Protein AF-A0A2N6TJ04-F1 (afdb_monomer_lite)

Structure (mmCIF, N/CA/C/O backbone):
data_AF-A0A2N6TJ04-F1
#
_entry.id   AF-A0A2N6TJ04-F1
#
loop_
_atom_site.group_PDB
_atom_site.id
_atom_site.type_symbol
_atom_site.label_atom_id
_atom_site.label_alt_id
_atom_site.label_comp_id
_atom_site.label_asym_id
_atom_site.label_entity_id
_atom_site.label_seq_id
_atom_site.pdbx_PDB_ins_code
_atom_site.Cartn_x
_atom_site.Cartn_y
_atom_site.Cartn_z
_atom_site.occupancy
_atom_site.B_iso_or_equiv
_atom_site.auth_seq_id
_atom_site.auth_comp_id
_atom_site.auth_asym_id
_atom_site.auth_atom_id
_atom_site.pdbx_PDB_model_num
ATOM 1 N N . MET A 1 1 ? 35.653 19.773 -53.762 1.00 48.31 1 MET A N 1
ATOM 2 C CA . MET A 1 1 ? 36.253 19.260 -52.503 1.00 48.31 1 MET A CA 1
ATOM 3 C C . MET A 1 1 ? 35.689 19.913 -51.232 1.00 48.31 1 MET A C 1
ATOM 5 O O . MET A 1 1 ? 35.435 19.196 -50.276 1.00 48.31 1 MET A O 1
ATOM 9 N N . LYS A 1 2 ? 35.413 21.231 -51.221 1.00 47.66 2 LYS A N 1
ATOM 10 C CA . LYS A 1 2 ? 34.891 21.965 -50.044 1.00 47.66 2 LYS A CA 1
ATOM 11 C C . LYS A 1 2 ? 33.510 21.508 -49.523 1.00 47.66 2 LYS A C 1
ATOM 13 O O . LYS A 1 2 ? 33.271 21.607 -48.327 1.00 47.66 2 LYS A O 1
ATOM 18 N N . SER A 1 3 ? 32.615 20.993 -50.374 1.00 57.72 3 SER A N 1
ATOM 19 C CA . SER A 1 3 ? 31.293 20.497 -49.941 1.00 57.72 3 SER A CA 1
ATOM 20 C C .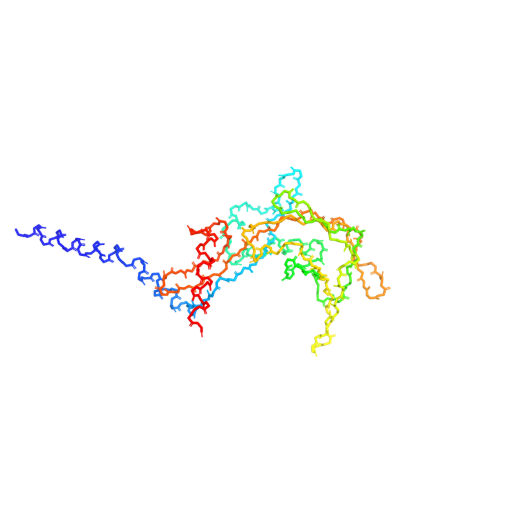 SER A 1 3 ? 31.370 19.142 -49.229 1.00 57.72 3 SER A C 1
ATOM 22 O O . SER A 1 3 ? 30.735 18.969 -48.197 1.00 57.72 3 SER A O 1
ATOM 24 N N . LYS A 1 4 ? 32.206 18.211 -49.711 1.00 56.97 4 LYS A N 1
ATOM 25 C CA . LYS A 1 4 ? 32.375 16.867 -49.122 1.00 56.97 4 LYS A CA 1
ATOM 26 C C . LYS A 1 4 ? 32.922 16.911 -47.686 1.00 56.97 4 LYS A C 1
ATOM 28 O O . LYS A 1 4 ? 32.473 16.139 -46.850 1.00 56.97 4 LYS A O 1
ATOM 33 N N . ILE A 1 5 ? 33.818 17.857 -47.383 1.00 67.44 5 ILE A N 1
ATOM 34 C CA . ILE A 1 5 ? 34.354 18.075 -46.025 1.00 67.44 5 ILE A CA 1
ATOM 35 C C . ILE A 1 5 ? 33.267 18.609 -45.077 1.00 67.44 5 ILE A C 1
ATOM 37 O O . ILE A 1 5 ? 33.174 18.151 -43.944 1.00 67.44 5 ILE A O 1
ATOM 41 N N . LYS A 1 6 ? 32.396 19.517 -45.543 1.00 55.56 6 LYS A N 1
ATOM 42 C CA . LYS A 1 6 ? 31.268 20.021 -44.738 1.00 55.56 6 LYS A CA 1
ATOM 43 C C . LYS A 1 6 ? 30.268 18.913 -44.392 1.00 55.56 6 LYS A C 1
ATOM 45 O O . LYS A 1 6 ? 29.839 18.838 -43.247 1.00 55.56 6 LYS A O 1
ATOM 50 N N . TYR A 1 7 ? 29.954 18.030 -45.343 1.00 63.75 7 TYR A N 1
ATOM 51 C CA . TYR A 1 7 ? 29.094 16.869 -45.087 1.00 63.75 7 TYR A CA 1
ATOM 52 C C . TYR A 1 7 ? 29.746 15.851 -44.148 1.00 63.75 7 TYR A C 1
ATOM 54 O O . TYR A 1 7 ? 29.060 15.317 -43.288 1.00 63.75 7 TYR A O 1
ATOM 62 N N . LEU A 1 8 ? 31.059 15.625 -44.250 1.00 69.88 8 LEU A N 1
ATOM 63 C CA . LEU A 1 8 ? 31.786 14.729 -43.347 1.00 69.88 8 LEU A CA 1
ATOM 64 C C . LEU A 1 8 ? 31.823 15.265 -41.907 1.00 69.88 8 LEU A C 1
ATOM 66 O O . LEU A 1 8 ? 31.611 14.506 -40.968 1.00 69.88 8 LEU A O 1
ATOM 70 N N . ILE A 1 9 ? 32.037 16.572 -41.733 1.00 71.44 9 ILE A N 1
ATOM 71 C CA . ILE A 1 9 ? 31.997 17.235 -40.421 1.00 71.44 9 ILE A CA 1
ATOM 72 C C . ILE A 1 9 ? 30.581 17.186 -39.842 1.00 71.44 9 ILE A C 1
ATOM 74 O O . ILE A 1 9 ? 30.411 16.835 -38.680 1.00 71.44 9 ILE A O 1
ATOM 78 N N . PHE A 1 10 ? 29.558 17.476 -40.650 1.00 66.19 10 PHE A N 1
ATOM 79 C CA . PHE A 1 10 ? 28.163 17.371 -40.221 1.00 66.19 10 PHE A CA 1
ATOM 80 C C . PHE A 1 10 ? 27.790 15.930 -39.849 1.00 66.19 10 PHE A C 1
ATOM 82 O O . PHE A 1 10 ? 27.142 15.709 -38.833 1.00 66.19 10 PHE A O 1
ATOM 89 N N . PHE A 1 11 ? 28.271 14.944 -40.610 1.00 71.31 11 PHE A N 1
ATOM 90 C CA . PHE A 1 11 ? 28.089 13.522 -40.328 1.00 71.31 11 PHE A CA 1
ATOM 91 C C . PHE A 1 11 ? 28.779 13.107 -39.017 1.00 71.31 11 PHE A C 1
ATOM 93 O O . PHE A 1 11 ? 28.141 12.498 -38.167 1.00 71.31 11 PHE A O 1
ATOM 100 N N . LEU A 1 12 ? 30.027 13.523 -38.778 1.00 68.25 12 LEU A N 1
ATOM 101 C CA . LEU A 1 12 ? 30.749 13.286 -37.517 1.00 68.25 12 LEU A CA 1
ATOM 102 C C . LEU A 1 12 ? 30.077 13.954 -36.310 1.00 68.25 12 LEU A C 1
ATOM 104 O O . LEU A 1 12 ? 29.925 13.317 -35.270 1.00 68.25 12 LEU A O 1
ATOM 108 N N . ILE A 1 13 ? 29.626 15.204 -36.451 1.00 67.44 13 ILE A N 1
ATOM 109 C CA . ILE A 1 13 ? 28.873 15.916 -35.409 1.00 67.44 13 ILE A CA 1
ATOM 110 C C . ILE A 1 13 ? 27.537 15.214 -35.157 1.00 67.44 13 ILE A C 1
ATOM 112 O O . ILE A 1 13 ? 27.166 15.018 -34.005 1.00 67.44 13 ILE A O 1
ATOM 116 N N . SER A 1 14 ? 26.843 14.764 -36.205 1.00 59.47 14 SER A N 1
ATOM 117 C CA . SER A 1 14 ? 25.599 14.007 -36.056 1.00 59.47 14 SER A CA 1
ATOM 118 C C . SER A 1 14 ? 25.829 12.658 -35.371 1.00 59.47 14 SER A C 1
ATOM 120 O O . SER A 1 14 ? 25.070 12.318 -34.477 1.00 59.47 14 SER A O 1
ATOM 122 N N . ILE A 1 15 ? 26.916 11.936 -35.668 1.00 62.47 15 ILE A N 1
ATOM 123 C CA . ILE A 1 15 ? 27.294 10.686 -34.983 1.00 62.47 15 ILE A CA 1
ATOM 124 C C . ILE A 1 15 ? 27.620 10.939 -33.509 1.00 62.47 15 ILE A C 1
ATOM 126 O O . ILE A 1 15 ? 27.205 10.159 -32.652 1.00 62.47 15 ILE A O 1
ATOM 130 N N . LEU A 1 16 ? 28.345 12.016 -33.197 1.00 57.59 16 LEU A N 1
ATOM 131 C CA . LEU A 1 16 ? 28.651 12.403 -31.819 1.00 57.59 16 LEU A CA 1
ATOM 132 C C . LEU A 1 16 ? 27.377 12.781 -31.058 1.00 57.59 16 LEU A C 1
ATOM 134 O O . LEU A 1 16 ? 27.172 12.294 -29.953 1.00 57.59 16 LEU A O 1
ATOM 138 N N . LEU A 1 17 ? 26.480 13.565 -31.660 1.00 56.59 17 LEU A N 1
ATOM 139 C CA . LEU A 1 17 ? 25.203 13.947 -31.055 1.00 56.59 17 LEU A CA 1
ATOM 140 C C . LEU A 1 17 ? 24.264 12.740 -30.883 1.00 56.59 17 LEU A C 1
ATOM 142 O O . LEU A 1 17 ? 23.677 12.584 -29.814 1.00 56.59 17 LEU A 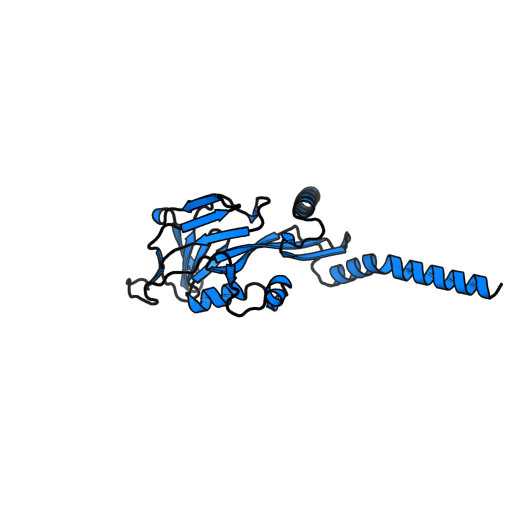O 1
ATOM 146 N N . LEU A 1 18 ? 24.189 11.842 -31.870 1.00 52.50 18 LEU A N 1
ATOM 147 C CA . LEU A 1 18 ? 23.350 10.637 -31.837 1.00 52.50 18 LEU A CA 1
ATOM 148 C C . LEU A 1 18 ? 23.850 9.592 -30.823 1.00 52.50 18 LEU A C 1
ATOM 150 O O . LEU A 1 18 ? 23.033 8.971 -30.149 1.00 52.50 18 LEU A O 1
ATOM 154 N N . ASN A 1 19 ? 25.168 9.434 -30.643 1.00 52.59 19 ASN A N 1
ATOM 155 C CA . ASN A 1 19 ? 25.742 8.513 -29.647 1.00 52.59 19 ASN A CA 1
ATOM 156 C C . ASN A 1 19 ? 25.908 9.135 -28.247 1.00 52.59 19 ASN A C 1
ATOM 158 O O . ASN A 1 19 ? 26.142 8.423 -27.268 1.00 52.59 19 ASN A O 1
ATOM 162 N N . SER A 1 20 ? 25.795 10.462 -28.124 1.00 53.41 20 SER A N 1
ATOM 163 C CA . SER A 1 20 ? 25.994 11.157 -26.848 1.00 53.41 20 SER A CA 1
ATOM 164 C C . SER A 1 20 ? 24.846 10.960 -25.868 1.00 53.41 20 SER A C 1
ATOM 166 O O . SER A 1 20 ? 25.084 10.998 -24.667 1.00 53.41 20 SER A O 1
ATOM 168 N N . CYS A 1 21 ? 23.616 10.717 -26.327 1.00 57.78 21 CYS A N 1
ATOM 169 C CA . CYS A 1 21 ? 22.459 10.757 -25.432 1.00 57.78 21 CYS A CA 1
ATOM 170 C C . CYS A 1 21 ? 22.517 9.650 -24.362 1.00 57.78 21 CYS A C 1
ATOM 172 O O . CYS A 1 21 ? 22.287 9.909 -23.180 1.00 57.78 21 CYS A O 1
ATOM 174 N N . SER A 1 22 ? 22.932 8.432 -24.739 1.00 62.94 22 SER A N 1
ATOM 175 C CA . SER A 1 22 ? 23.132 7.337 -23.784 1.00 62.94 22 SER A CA 1
ATOM 176 C C . SER A 1 22 ? 24.332 7.577 -22.872 1.00 62.94 22 SER A C 1
ATOM 178 O O . SER A 1 22 ? 24.231 7.360 -21.671 1.00 62.94 22 SER A O 1
ATOM 180 N N . THR A 1 23 ? 25.460 8.049 -23.403 1.00 69.44 23 THR A N 1
ATOM 181 C CA . THR A 1 23 ? 26.691 8.263 -22.621 1.00 69.44 23 THR A CA 1
ATOM 182 C C . THR A 1 23 ? 26.548 9.430 -21.643 1.00 69.44 23 THR A C 1
ATOM 184 O O . THR A 1 23 ? 26.906 9.300 -20.475 1.00 69.44 23 THR A O 1
ATOM 187 N N . LEU A 1 24 ? 25.938 10.535 -22.075 1.00 70.25 24 LEU A N 1
ATOM 188 C CA . LEU A 1 24 ? 25.609 11.683 -21.231 1.00 70.25 24 LEU A CA 1
ATOM 189 C C . LEU A 1 24 ? 24.610 11.301 -20.140 1.00 70.25 24 LEU A C 1
ATOM 191 O O . LEU A 1 24 ? 24.793 11.705 -18.998 1.00 70.25 24 LEU A O 1
ATOM 195 N N . ARG A 1 25 ? 23.603 10.471 -20.448 1.00 68.44 25 ARG A N 1
ATOM 196 C CA . ARG A 1 25 ? 22.662 9.962 -19.438 1.00 68.44 25 ARG A CA 1
ATOM 197 C C . ARG A 1 25 ? 23.367 9.116 -18.375 1.00 68.44 25 ARG A C 1
ATOM 199 O O . ARG A 1 25 ? 23.090 9.298 -17.193 1.00 68.44 25 ARG A O 1
ATOM 206 N N . LYS A 1 26 ? 24.290 8.231 -18.770 1.00 78.12 26 LYS A N 1
ATOM 207 C CA . LYS A 1 26 ? 25.104 7.433 -17.832 1.00 78.12 26 LYS A CA 1
ATOM 208 C C . LYS A 1 26 ? 25.939 8.328 -16.915 1.00 78.12 26 LYS A C 1
ATOM 210 O O . LYS A 1 26 ? 25.893 8.160 -15.701 1.00 78.12 26 LYS A O 1
ATOM 215 N N . ILE A 1 27 ? 26.649 9.304 -17.489 1.00 70.62 27 ILE A N 1
ATOM 216 C CA . ILE A 1 27 ? 27.472 10.269 -16.741 1.00 70.62 27 ILE A CA 1
ATOM 217 C C . ILE A 1 27 ? 26.602 11.099 -15.793 1.00 70.62 27 ILE A C 1
ATOM 219 O O . ILE A 1 27 ? 26.933 11.223 -14.621 1.00 70.62 27 ILE A O 1
ATOM 223 N N . TYR A 1 28 ? 25.467 11.615 -16.267 1.00 75.44 28 TYR A N 1
ATOM 224 C CA . TYR A 1 28 ? 24.541 12.414 -15.465 1.00 75.44 28 TYR A CA 1
ATOM 225 C C . TYR A 1 28 ? 24.002 11.642 -14.252 1.00 75.44 28 TYR A C 1
ATOM 227 O O . TYR A 1 28 ? 24.022 12.160 -13.139 1.00 75.44 28 TYR A O 1
ATOM 235 N N . ILE A 1 29 ? 23.573 10.388 -14.442 1.00 76.94 29 ILE A N 1
ATOM 236 C CA . ILE A 1 29 ? 23.145 9.524 -13.329 1.00 76.94 29 ILE A CA 1
ATOM 237 C C . ILE A 1 29 ? 24.329 9.250 -12.389 1.00 76.94 29 ILE A C 1
ATOM 239 O O . ILE A 1 29 ? 24.172 9.352 -11.176 1.00 76.94 29 ILE A O 1
ATOM 243 N N . GLY A 1 30 ? 25.509 8.956 -12.946 1.00 70.12 30 GLY A N 1
ATOM 244 C CA . GLY A 1 30 ? 26.752 8.724 -12.207 1.00 70.12 30 GLY A CA 1
ATOM 245 C C . GLY A 1 30 ? 27.143 9.875 -11.277 1.00 70.12 30 GLY A C 1
ATOM 246 O O . GLY A 1 30 ? 27.472 9.650 -10.115 1.00 70.12 30 GLY A O 1
ATOM 247 N N . LEU A 1 31 ? 27.046 11.111 -11.770 1.00 74.69 31 LEU A N 1
ATOM 248 C CA . LEU A 1 31 ? 27.308 12.332 -11.001 1.00 74.69 31 LEU A CA 1
ATOM 249 C C . LEU A 1 31 ? 26.239 12.605 -9.928 1.00 74.69 31 LEU A C 1
ATOM 251 O O . LEU A 1 31 ? 26.511 13.318 -8.969 1.00 74.69 31 LEU A O 1
ATOM 255 N N . GLY A 1 32 ? 25.045 12.015 -10.054 1.00 70.69 32 GLY A N 1
ATOM 256 C CA . GLY A 1 32 ? 23.950 12.101 -9.081 1.00 70.69 32 GLY A CA 1
ATOM 257 C C . GLY A 1 32 ? 24.115 11.219 -7.833 1.00 70.69 32 GLY A C 1
ATOM 258 O O . GLY A 1 32 ? 23.171 11.088 -7.056 1.00 70.69 32 GLY A O 1
ATOM 259 N N . GLY A 1 33 ? 25.274 10.580 -7.643 1.00 72.81 33 GLY A N 1
ATOM 260 C CA . GLY A 1 33 ? 25.682 9.898 -6.406 1.00 72.81 33 GLY A CA 1
ATOM 261 C C . GLY A 1 33 ? 25.131 8.482 -6.209 1.00 72.81 33 GLY A C 1
ATOM 262 O O . GLY A 1 33 ? 25.836 7.620 -5.691 1.00 72.81 33 GLY A O 1
ATOM 263 N N . THR A 1 34 ? 23.910 8.195 -6.666 1.00 76.44 34 THR A N 1
ATOM 264 C CA . THR A 1 34 ? 23.346 6.835 -6.634 1.00 76.44 34 THR A CA 1
ATOM 265 C C . THR A 1 34 ? 23.509 6.176 -7.996 1.00 76.44 34 THR A C 1
ATOM 267 O O . THR A 1 34 ? 22.884 6.601 -8.963 1.00 76.44 34 THR A O 1
ATOM 270 N N . THR A 1 35 ? 24.337 5.135 -8.085 1.00 83.75 35 THR A N 1
ATOM 271 C CA . THR A 1 35 ? 24.694 4.516 -9.377 1.00 83.75 35 THR A CA 1
ATOM 272 C C . THR A 1 35 ? 24.228 3.073 -9.528 1.00 83.75 35 THR A C 1
ATOM 274 O O . THR A 1 35 ? 24.120 2.579 -10.652 1.00 83.75 35 THR A O 1
ATOM 277 N N . PHE A 1 36 ? 23.925 2.410 -8.411 1.00 89.44 36 PHE A N 1
ATOM 278 C CA . PHE A 1 36 ? 23.657 0.980 -8.366 1.00 89.44 36 PHE A CA 1
ATOM 279 C C . PHE A 1 36 ? 22.632 0.651 -7.275 1.00 89.44 36 PHE A C 1
ATOM 281 O O . PHE A 1 36 ? 22.961 0.516 -6.097 1.00 89.44 36 PHE A O 1
ATOM 288 N N . VAL A 1 37 ? 21.365 0.545 -7.669 1.00 92.12 37 VAL A N 1
ATOM 289 C CA . VAL A 1 37 ? 20.243 0.203 -6.795 1.00 92.12 37 VAL A CA 1
ATOM 290 C C . VAL A 1 37 ? 19.378 -0.857 -7.474 1.00 92.12 37 VAL A C 1
ATOM 292 O O . VAL A 1 37 ? 18.801 -0.562 -8.526 1.00 92.12 37 VAL A O 1
ATOM 295 N N . PRO A 1 38 ? 19.256 -2.066 -6.885 1.00 93.31 38 PRO A N 1
ATOM 296 C CA . PRO A 1 38 ? 18.349 -3.082 -7.405 1.00 93.31 38 PRO A CA 1
ATOM 297 C C . PRO A 1 38 ? 16.902 -2.583 -7.364 1.00 93.31 38 PRO A C 1
ATOM 299 O O . PRO A 1 38 ? 16.599 -1.749 -6.508 1.00 93.31 38 PRO A O 1
ATOM 302 N N . PRO A 1 39 ? 16.005 -3.111 -8.220 1.00 94.88 39 PRO A N 1
ATOM 303 C CA . PRO A 1 39 ? 14.581 -2.803 -8.150 1.00 94.88 39 PRO A CA 1
ATOM 304 C C . PRO A 1 39 ? 14.042 -2.927 -6.720 1.00 94.88 39 PRO A C 1
ATOM 306 O O . PRO A 1 39 ? 14.116 -3.997 -6.110 1.00 94.88 39 PRO A O 1
ATOM 309 N N . ARG A 1 40 ? 13.527 -1.820 -6.182 1.00 93.81 40 ARG A N 1
ATOM 310 C CA . ARG A 1 40 ? 12.803 -1.769 -4.907 1.00 93.81 40 ARG A CA 1
ATOM 311 C C . ARG A 1 40 ? 11.355 -1.454 -5.207 1.00 93.81 40 ARG A C 1
ATOM 313 O O . ARG A 1 40 ? 11.092 -0.453 -5.865 1.00 93.81 40 ARG A O 1
ATOM 320 N N . TYR A 1 41 ? 10.453 -2.308 -4.743 1.00 94.31 41 TYR A N 1
ATOM 321 C CA . TYR A 1 41 ? 9.025 -2.137 -4.972 1.00 94.31 41 TYR A CA 1
ATOM 322 C C . TYR A 1 41 ? 8.332 -1.630 -3.727 1.00 94.31 41 TYR A C 1
ATOM 324 O O . TYR A 1 41 ? 8.599 -2.118 -2.627 1.00 94.31 41 TYR A O 1
ATOM 332 N N . GLU A 1 42 ? 7.374 -0.743 -3.942 1.00 93.25 42 GLU A N 1
ATOM 333 C CA . GLU A 1 42 ? 6.436 -0.284 -2.927 1.00 93.25 42 GLU A CA 1
ATOM 334 C C . GLU A 1 42 ? 5.011 -0.388 -3.478 1.00 93.25 42 GLU A C 1
ATOM 336 O O . GLU A 1 42 ? 4.801 -0.604 -4.675 1.00 93.25 42 GLU A O 1
ATOM 341 N N . ALA A 1 43 ? 4.020 -0.309 -2.593 1.00 93.06 43 ALA A N 1
ATOM 342 C CA . ALA A 1 43 ? 2.626 -0.185 -2.990 1.00 93.06 43 ALA A CA 1
ATOM 343 C C . ALA A 1 43 ? 2.101 1.111 -2.399 1.00 93.06 43 ALA A C 1
ATOM 345 O O . ALA A 1 43 ? 2.087 1.252 -1.178 1.00 93.06 43 ALA A O 1
ATOM 346 N N . LEU A 1 44 ? 1.675 2.021 -3.266 1.00 92.81 44 LEU A N 1
ATOM 347 C CA . LEU A 1 44 ? 1.193 3.335 -2.868 1.00 92.81 44 LEU A CA 1
ATOM 348 C C . LEU A 1 44 ? -0.299 3.453 -3.132 1.00 92.81 44 LEU A C 1
ATOM 350 O O . LEU A 1 44 ? -0.811 2.892 -4.107 1.00 92.81 44 LEU A O 1
ATOM 354 N N . ILE A 1 45 ? -0.990 4.228 -2.299 1.00 93.69 45 ILE A N 1
ATOM 355 C CA . ILE A 1 45 ? -2.396 4.563 -2.548 1.00 93.69 45 ILE A CA 1
ATOM 356 C C . ILE A 1 45 ? -2.481 5.409 -3.819 1.00 93.69 45 ILE A C 1
ATOM 358 O O . ILE A 1 45 ? -1.941 6.512 -3.895 1.00 93.69 45 ILE A O 1
ATOM 362 N N . TYR A 1 46 ? -3.207 4.906 -4.811 1.00 93.81 46 TYR A N 1
ATOM 363 C CA . TYR A 1 46 ? -3.474 5.611 -6.060 1.00 93.81 46 TYR A CA 1
ATOM 364 C C . TYR A 1 46 ? -4.777 6.416 -6.001 1.00 93.81 46 TYR A C 1
ATOM 366 O O . TYR A 1 46 ? -4.894 7.465 -6.634 1.00 93.81 46 TYR A O 1
ATOM 374 N N . GLY A 1 47 ? -5.764 5.943 -5.239 1.00 94.62 47 GLY A N 1
ATOM 375 C CA . GLY A 1 47 ? -7.087 6.552 -5.153 1.00 94.62 47 GLY A CA 1
ATOM 376 C C . GLY A 1 47 ? -8.031 5.768 -4.251 1.00 94.62 47 GLY A C 1
ATOM 377 O O . GLY A 1 47 ? -7.687 4.694 -3.762 1.00 94.62 47 GLY A O 1
ATOM 378 N N . ILE A 1 48 ? -9.236 6.301 -4.075 1.00 96.56 48 ILE A N 1
ATOM 379 C CA . ILE A 1 48 ? -10.371 5.567 -3.517 1.00 96.56 48 ILE A CA 1
ATOM 380 C C . ILE A 1 48 ? -11.224 5.007 -4.658 1.00 96.56 48 ILE A C 1
ATOM 382 O O . ILE A 1 48 ? -11.307 5.612 -5.731 1.00 96.56 48 ILE A O 1
ATOM 386 N N . VAL A 1 49 ? -11.843 3.855 -4.437 1.00 96.12 49 VAL A N 1
ATOM 387 C CA . VAL A 1 49 ? -12.742 3.204 -5.392 1.00 96.12 49 VAL A CA 1
ATOM 388 C C . VAL A 1 49 ? -14.182 3.475 -4.971 1.00 96.12 49 VAL A C 1
ATOM 390 O O . VAL A 1 49 ? -14.607 3.073 -3.892 1.00 96.12 49 VAL A O 1
ATOM 393 N N . GLU A 1 50 ? -14.934 4.156 -5.831 1.00 90.81 50 GLU A N 1
ATOM 394 C CA . GLU A 1 50 ? -16.342 4.504 -5.623 1.00 90.81 50 GLU A CA 1
ATOM 395 C C . GLU A 1 50 ? -17.116 4.209 -6.912 1.00 90.81 50 GLU A C 1
ATOM 397 O O . GLU A 1 50 ? -16.795 4.763 -7.965 1.00 90.81 50 GLU A O 1
ATOM 402 N N . ASN A 1 51 ? -18.141 3.351 -6.848 1.00 89.75 51 ASN A N 1
ATOM 403 C CA . ASN A 1 51 ? -18.956 2.957 -8.011 1.00 89.75 51 ASN A CA 1
ATOM 404 C C . ASN A 1 51 ? -18.101 2.497 -9.211 1.00 89.75 51 ASN A C 1
ATOM 406 O O . ASN A 1 51 ? -18.246 3.020 -10.319 1.00 89.75 51 ASN A O 1
ATOM 410 N N . ASP A 1 52 ? -17.148 1.595 -8.956 1.00 86.56 52 ASP A N 1
ATOM 411 C CA . ASP A 1 52 ? -16.185 1.060 -9.935 1.00 86.56 52 ASP A CA 1
ATOM 412 C C . ASP A 1 52 ? -15.292 2.113 -10.617 1.00 86.56 52 ASP A C 1
ATOM 414 O O . ASP A 1 52 ? -14.637 1.848 -11.627 1.00 86.56 52 ASP A O 1
ATOM 418 N N . LYS A 1 53 ? -15.232 3.330 -10.065 1.00 93.88 53 LYS A N 1
ATOM 419 C CA . LYS A 1 53 ? -14.386 4.420 -10.555 1.00 93.88 53 LYS A CA 1
ATOM 420 C C . LYS A 1 53 ? -13.352 4.809 -9.514 1.00 93.88 53 LYS A C 1
ATOM 422 O O . LYS A 1 53 ? -13.604 4.804 -8.315 1.00 93.88 53 LYS A O 1
ATOM 427 N N . VAL A 1 54 ? -12.183 5.215 -10.002 1.00 94.88 54 VAL A N 1
ATOM 428 C CA . VAL A 1 54 ? -11.098 5.715 -9.155 1.00 94.88 54 VAL A CA 1
ATOM 429 C 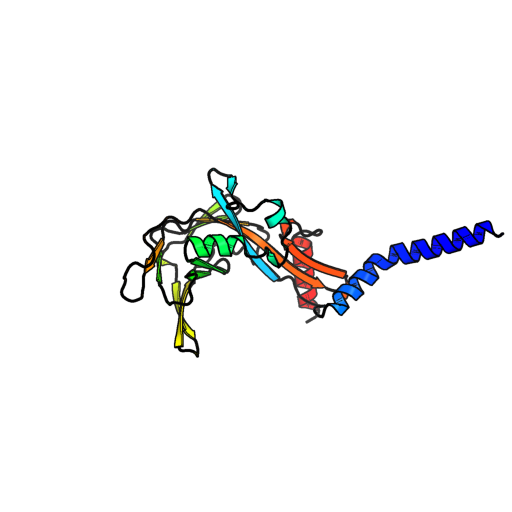C . VAL A 1 54 ? -11.239 7.220 -8.959 1.00 94.88 54 VAL A C 1
ATOM 431 O O . VAL A 1 54 ? -11.029 8.002 -9.895 1.00 94.88 54 VAL A O 1
ATOM 434 N N . ASN A 1 55 ? -11.519 7.623 -7.725 1.00 94.69 55 ASN A N 1
ATOM 435 C CA . ASN A 1 55 ? -11.517 9.005 -7.271 1.00 94.69 55 ASN A CA 1
ATOM 436 C C . ASN A 1 55 ? -10.180 9.310 -6.567 1.00 94.69 55 ASN A C 1
ATOM 438 O O . ASN A 1 55 ? -9.744 8.597 -5.669 1.00 94.69 55 ASN A O 1
ATOM 442 N N . ARG A 1 56 ? -9.494 10.376 -6.988 1.00 92.81 56 ARG A N 1
ATOM 443 C CA . ARG A 1 56 ? -8.180 10.788 -6.448 1.00 92.81 56 ARG A CA 1
ATOM 444 C C . ARG A 1 56 ? -8.301 11.960 -5.472 1.00 92.81 56 ARG A C 1
ATOM 446 O O . ARG A 1 56 ? -7.372 12.744 -5.319 1.00 92.81 56 ARG A O 1
ATOM 453 N N . MET A 1 57 ? -9.481 12.122 -4.871 1.00 90.50 57 MET A N 1
ATOM 454 C CA . MET A 1 57 ? -9.778 13.130 -3.851 1.00 90.50 57 MET A CA 1
ATOM 455 C C . MET A 1 57 ? -9.355 14.556 -4.244 1.00 90.50 57 MET A C 1
ATOM 457 O O . MET A 1 57 ? -8.778 15.296 -3.453 1.00 90.50 57 MET A O 1
ATOM 461 N N . GLY A 1 58 ? -9.629 14.936 -5.495 1.00 88.25 58 GLY A N 1
ATOM 462 C CA . GLY A 1 58 ? -9.292 16.255 -6.038 1.00 88.25 58 GLY A CA 1
ATOM 463 C C . GLY A 1 58 ? -7.914 16.358 -6.701 1.00 88.25 58 GLY A C 1
ATOM 464 O O . GLY A 1 58 ? -7.643 17.364 -7.355 1.00 88.25 58 GLY A O 1
ATOM 465 N N . LEU A 1 59 ? -7.058 15.332 -6.619 1.00 89.19 59 LEU A N 1
ATOM 466 C CA . LEU A 1 59 ? -5.830 15.280 -7.415 1.00 89.19 59 LEU A CA 1
ATOM 467 C C . LEU A 1 59 ? -6.142 14.914 -8.871 1.00 89.19 59 LEU A C 1
ATOM 469 O O . LEU A 1 59 ? -6.950 14.028 -9.161 1.00 89.19 59 LEU A O 1
ATOM 473 N N . SER A 1 60 ? -5.465 15.570 -9.814 1.00 89.19 60 SER A N 1
ATOM 474 C CA . SER A 1 60 ? -5.596 15.210 -11.226 1.00 89.19 60 SER A CA 1
ATOM 475 C C . SER A 1 60 ? -4.895 13.879 -11.513 1.00 89.19 60 SER A C 1
ATOM 477 O O . SER A 1 60 ? -3.871 13.552 -10.914 1.00 89.19 60 SER A O 1
ATOM 479 N N . LYS A 1 61 ? -5.412 13.113 -12.481 1.00 88.50 61 LYS A N 1
ATOM 480 C CA . LYS A 1 61 ? -4.774 11.861 -12.920 1.00 88.50 61 LYS A CA 1
ATOM 481 C C . LY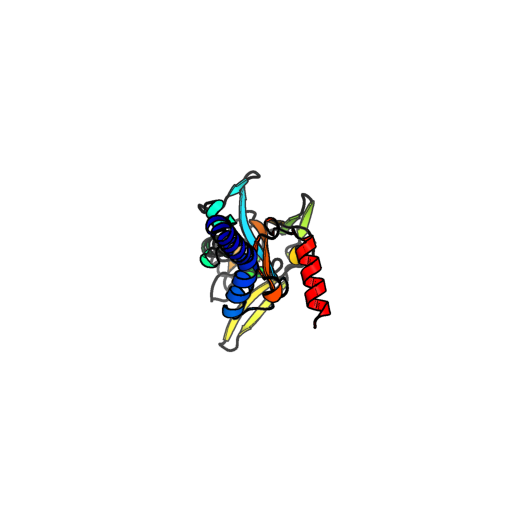S A 1 61 ? -3.324 12.093 -13.356 1.00 88.50 61 LYS A C 1
ATOM 483 O O . LYS A 1 61 ? -2.443 11.383 -12.906 1.00 88.50 61 LYS A O 1
ATOM 488 N N . ILE A 1 62 ? -3.070 13.140 -14.145 1.00 87.25 62 ILE A N 1
ATOM 489 C CA . ILE A 1 62 ? -1.719 13.492 -14.614 1.00 87.25 62 ILE A CA 1
ATOM 490 C C . ILE A 1 62 ? -0.772 13.767 -13.439 1.00 87.25 62 ILE A C 1
ATOM 492 O O . ILE A 1 62 ? 0.397 13.395 -13.501 1.00 87.25 62 ILE A O 1
ATOM 496 N N . TYR A 1 63 ? -1.259 14.414 -12.378 1.00 85.56 63 TYR A N 1
ATOM 497 C CA . TYR A 1 63 ? -0.454 14.701 -11.192 1.00 85.56 63 TYR A CA 1
ATOM 498 C C . TYR A 1 63 ? -0.007 13.422 -10.474 1.00 85.56 63 TYR A C 1
ATOM 500 O O . TYR A 1 63 ? 1.148 13.335 -10.057 1.00 85.56 63 TYR A O 1
ATOM 508 N N . VAL A 1 64 ? -0.907 12.441 -10.359 1.00 84.06 64 VAL A N 1
ATOM 509 C CA . VAL A 1 64 ? -0.628 11.147 -9.717 1.00 84.06 64 VAL A CA 1
ATOM 510 C C . VAL A 1 64 ? 0.211 10.242 -10.628 1.00 84.06 64 VAL A C 1
ATOM 512 O O . VAL A 1 64 ? 1.171 9.633 -10.170 1.00 84.06 64 VAL A O 1
ATOM 515 N N . ASP A 1 65 ? -0.085 10.208 -11.927 1.00 84.50 65 ASP A N 1
ATOM 516 C CA . ASP A 1 65 ? 0.614 9.365 -12.905 1.00 84.50 65 ASP A CA 1
ATOM 517 C C . ASP A 1 65 ? 2.077 9.786 -13.089 1.00 84.50 65 ASP A C 1
ATOM 519 O O . ASP A 1 65 ? 2.955 8.939 -13.201 1.00 84.50 65 ASP A O 1
ATOM 523 N N . LYS A 1 66 ? 2.372 11.094 -13.080 1.00 80.44 66 LYS A N 1
ATOM 524 C CA . LYS A 1 66 ? 3.740 11.584 -13.310 1.00 80.44 66 LYS A CA 1
ATOM 525 C C . LYS A 1 66 ? 4.722 11.305 -12.168 1.00 80.44 66 LYS A C 1
ATOM 527 O O . LYS A 1 66 ? 5.899 11.575 -12.377 1.00 80.44 66 LYS A O 1
ATOM 532 N N . MET A 1 67 ? 4.257 10.813 -11.009 1.00 68.69 67 MET A N 1
ATOM 533 C CA . MET A 1 67 ? 5.078 10.399 -9.855 1.00 68.69 67 MET A CA 1
ATOM 534 C C . MET A 1 67 ? 6.354 11.233 -9.663 1.00 68.69 67 MET A C 1
ATOM 536 O O . MET A 1 67 ? 7.465 10.719 -9.591 1.00 68.69 67 MET A O 1
ATOM 540 N N . TYR A 1 68 ? 6.211 12.558 -9.583 1.00 64.31 68 TYR A N 1
ATOM 541 C CA . TYR A 1 68 ? 7.320 13.359 -9.079 1.00 64.31 68 TYR A CA 1
ATOM 542 C C . TYR A 1 68 ? 7.546 12.984 -7.613 1.00 64.31 68 TYR A C 1
ATOM 544 O O . TYR A 1 68 ? 6.576 12.749 -6.898 1.00 64.31 68 TYR A O 1
ATOM 552 N N . GLU A 1 69 ? 8.796 12.972 -7.154 1.00 62.62 69 GLU A N 1
ATOM 553 C CA . GLU A 1 69 ? 9.159 12.680 -5.755 1.00 62.62 69 GLU A CA 1
ATOM 554 C C . GLU A 1 69 ? 8.300 13.488 -4.757 1.00 62.62 69 GLU A C 1
ATOM 556 O O . GLU A 1 69 ? 7.804 12.954 -3.773 1.00 62.62 69 GLU A O 1
ATOM 561 N N . ILE A 1 70 ? 7.987 14.747 -5.094 1.00 64.94 70 ILE A N 1
ATOM 562 C CA . ILE A 1 70 ? 7.094 15.642 -4.329 1.00 64.94 70 ILE A CA 1
ATOM 563 C C . ILE A 1 70 ? 5.614 15.204 -4.267 1.00 64.94 70 ILE A C 1
ATOM 565 O O . ILE A 1 70 ? 4.860 15.665 -3.410 1.00 64.94 70 ILE A O 1
ATOM 569 N N . ASN A 1 71 ? 5.175 14.354 -5.191 1.00 70.19 71 ASN A N 1
ATOM 570 C CA . ASN A 1 71 ? 3.804 13.853 -5.310 1.00 70.19 71 ASN A CA 1
ATOM 571 C C . ASN A 1 71 ? 3.664 12.441 -4.741 1.00 70.19 71 ASN A C 1
ATOM 573 O O . ASN A 1 71 ? 2.540 12.004 -4.470 1.00 70.19 71 ASN A O 1
ATOM 577 N N . MET A 1 72 ? 4.787 11.736 -4.582 1.00 71.31 72 MET A N 1
ATOM 578 C CA . MET A 1 72 ? 4.842 10.416 -3.975 1.00 71.31 72 MET A CA 1
ATOM 579 C C . MET A 1 72 ? 4.219 10.511 -2.577 1.00 71.31 72 MET A C 1
ATOM 581 O O . MET A 1 72 ? 4.456 11.468 -1.845 1.00 71.31 72 MET A O 1
ATOM 585 N N . HIS A 1 73 ? 3.328 9.583 -2.238 1.00 84.56 73 HIS A N 1
ATOM 586 C CA . HIS A 1 73 ? 2.580 9.577 -0.971 1.00 84.56 73 HIS A CA 1
ATOM 587 C C . HIS A 1 73 ? 1.552 10.707 -0.767 1.00 84.56 73 HIS A C 1
ATOM 589 O O . HIS A 1 73 ? 0.934 10.770 0.295 1.00 84.56 73 HIS A O 1
ATOM 595 N N . LYS A 1 74 ? 1.268 11.585 -1.746 1.00 89.00 74 LYS A N 1
ATOM 596 C CA . LYS A 1 74 ? 0.277 12.664 -1.532 1.00 89.00 74 LYS A CA 1
ATOM 597 C C . LYS A 1 74 ? -1.120 12.122 -1.215 1.00 89.00 74 LYS A C 1
ATOM 599 O O . LYS A 1 74 ? -1.799 12.658 -0.343 1.00 89.00 74 LYS A O 1
ATOM 604 N N . MET A 1 75 ? -1.528 11.049 -1.892 1.00 90.19 75 MET A N 1
ATOM 605 C CA . MET A 1 75 ? -2.775 10.339 -1.593 1.00 90.19 75 MET A CA 1
ATOM 606 C C . MET A 1 75 ? -2.762 9.727 -0.190 1.00 90.19 75 MET A C 1
ATOM 608 O O . MET A 1 75 ? -3.742 9.863 0.537 1.00 90.19 75 MET A O 1
ATOM 612 N N . GLU A 1 76 ? -1.652 9.108 0.215 1.00 90.12 76 GLU A N 1
ATOM 613 C CA . GLU A 1 76 ? -1.492 8.549 1.563 1.00 90.12 76 GLU A CA 1
ATOM 614 C C . GLU A 1 76 ? -1.588 9.622 2.636 1.00 90.12 76 GLU A C 1
ATOM 616 O O . GLU A 1 76 ? -2.257 9.415 3.640 1.00 90.12 76 GLU A O 1
ATOM 621 N N . HIS A 1 77 ? -1.001 10.793 2.397 1.00 91.06 77 HIS A N 1
ATOM 622 C CA . HIS A 1 77 ? -1.125 11.935 3.290 1.00 91.06 77 HIS A CA 1
ATOM 623 C C . HIS A 1 77 ? -2.575 12.432 3.389 1.00 91.06 77 HIS A C 1
ATOM 625 O O . HIS A 1 77 ? -3.057 12.684 4.486 1.00 91.06 77 HIS A O 1
ATOM 631 N N . ILE A 1 78 ? -3.301 12.533 2.269 1.00 92.81 78 ILE A N 1
ATOM 632 C CA . ILE A 1 78 ? -4.715 12.948 2.271 1.00 92.81 78 ILE A CA 1
ATOM 633 C C . ILE A 1 78 ? -5.581 11.954 3.064 1.00 92.81 78 ILE A C 1
ATOM 635 O O . ILE A 1 78 ? -6.390 12.362 3.901 1.00 92.81 78 ILE A O 1
ATOM 639 N N . ILE A 1 79 ? -5.406 10.654 2.814 1.00 93.06 79 ILE A N 1
ATOM 640 C CA . ILE A 1 79 ? -6.108 9.588 3.540 1.00 93.06 79 ILE A CA 1
ATOM 641 C C . ILE A 1 79 ? -5.718 9.612 5.018 1.00 93.06 79 ILE A C 1
ATOM 643 O O . ILE A 1 79 ? -6.593 9.574 5.882 1.00 93.06 79 ILE A O 1
ATOM 647 N N . GLY A 1 80 ? -4.428 9.739 5.318 1.00 93.38 80 GLY A N 1
ATOM 648 C CA . GLY A 1 80 ? -3.932 9.729 6.684 1.00 93.38 80 GLY A CA 1
ATOM 649 C C . GLY A 1 80 ? -4.347 10.940 7.493 1.00 93.38 80 GLY A C 1
ATOM 650 O O . GLY A 1 80 ? -4.736 10.786 8.644 1.00 93.38 80 GLY A O 1
ATOM 651 N N . GLU A 1 81 ? -4.415 12.125 6.899 1.00 93.38 81 GLU A N 1
ATOM 652 C CA . GLU A 1 81 ? -4.949 13.298 7.587 1.00 93.38 81 GLU A CA 1
ATOM 653 C C . GLU A 1 81 ? -6.444 13.173 7.877 1.00 93.38 81 GLU A C 1
ATOM 655 O O . GLU A 1 81 ? -6.887 13.487 8.987 1.00 93.38 81 GLU A O 1
ATOM 660 N N . LYS A 1 82 ? -7.225 12.684 6.906 1.00 93.69 82 LYS A N 1
ATOM 661 C CA . LYS A 1 82 ? -8.681 12.558 7.041 1.00 93.69 82 LYS A CA 1
ATOM 662 C C . LYS A 1 82 ? -9.072 11.469 8.038 1.00 93.69 82 LYS A C 1
ATOM 664 O O . LYS A 1 82 ? -9.917 11.689 8.910 1.00 93.69 82 LYS A O 1
ATOM 669 N N . TYR A 1 83 ? -8.458 10.298 7.915 1.00 93.94 83 TYR A N 1
ATOM 670 C CA . TYR A 1 83 ? -8.844 9.100 8.657 1.00 93.94 83 TYR A CA 1
ATOM 671 C C . TYR A 1 83 ? -7.935 8.791 9.846 1.00 93.94 83 TYR A C 1
ATOM 673 O O . TYR A 1 83 ? -8.274 7.930 10.649 1.00 93.94 83 TYR A O 1
ATOM 681 N N . LYS A 1 84 ? -6.829 9.531 10.000 1.00 93.81 84 LYS A N 1
ATOM 682 C CA . LYS A 1 84 ? -5.828 9.366 11.064 1.00 93.81 84 LYS A CA 1
ATOM 683 C C . LYS A 1 84 ? -5.178 7.979 11.068 1.00 93.81 84 LYS A C 1
ATOM 685 O O . LYS A 1 84 ? -4.836 7.454 12.124 1.00 93.81 84 LYS A O 1
ATOM 690 N N . ILE A 1 85 ? -4.939 7.430 9.874 1.00 93.88 85 ILE A N 1
ATOM 691 C CA . ILE A 1 85 ? -4.280 6.134 9.632 1.00 93.88 85 ILE A CA 1
ATOM 692 C C . ILE A 1 85 ? -3.135 6.251 8.623 1.00 93.88 85 ILE A C 1
ATOM 694 O O . ILE A 1 85 ? -3.184 7.065 7.708 1.00 93.88 85 ILE A O 1
ATOM 698 N N . ARG A 1 86 ? -2.113 5.414 8.745 1.00 92.25 86 ARG A N 1
ATOM 699 C CA . ARG A 1 86 ? -0.985 5.348 7.816 1.00 92.25 86 ARG A CA 1
ATOM 700 C C . ARG A 1 86 ? -0.719 3.909 7.421 1.00 92.25 86 ARG A C 1
ATOM 702 O O . ARG A 1 86 ? -0.692 3.042 8.286 1.00 92.25 86 ARG A O 1
ATOM 709 N N . PHE A 1 87 ? -0.440 3.678 6.144 1.00 90.88 87 PHE A N 1
ATOM 710 C CA . PHE A 1 87 ? 0.120 2.415 5.675 1.00 90.88 87 PHE A CA 1
ATOM 711 C C . PHE A 1 87 ? 1.639 2.535 5.621 1.00 90.88 87 PHE A C 1
ATOM 713 O O . PHE A 1 87 ? 2.170 3.408 4.940 1.00 90.88 87 PHE A O 1
ATOM 720 N N . ASN A 1 88 ? 2.338 1.661 6.340 1.00 84.31 88 ASN A N 1
ATOM 721 C CA . ASN A 1 88 ? 3.802 1.567 6.269 1.00 84.31 88 ASN A CA 1
ATOM 722 C C . ASN A 1 88 ? 4.258 0.506 5.264 1.00 84.31 88 ASN A C 1
ATOM 724 O O . ASN A 1 88 ? 5.409 0.484 4.835 1.00 84.31 88 ASN A O 1
ATOM 728 N N . SER A 1 89 ? 3.364 -0.423 4.934 1.00 85.88 89 SER A N 1
ATOM 729 C CA . SER A 1 89 ? 3.563 -1.471 3.939 1.00 85.88 89 SER A CA 1
ATOM 730 C C . SER A 1 89 ? 2.194 -2.018 3.512 1.00 85.88 89 SER A C 1
ATOM 732 O O . SER A 1 89 ? 1.200 -1.734 4.184 1.00 85.88 89 SER A O 1
ATOM 734 N N . PRO A 1 90 ? 2.117 -2.889 2.489 1.00 83.81 90 PRO A N 1
ATOM 735 C CA . PRO A 1 90 ? 0.871 -3.583 2.135 1.00 83.81 90 PRO A CA 1
ATOM 736 C C . PRO A 1 90 ? 0.255 -4.436 3.258 1.00 83.81 90 PRO A C 1
ATOM 738 O O . PRO A 1 90 ? -0.852 -4.941 3.113 1.00 83.81 90 PRO A O 1
ATOM 741 N N . THR A 1 91 ? 1.005 -4.672 4.335 1.00 88.31 91 THR A N 1
ATOM 742 C CA . THR A 1 91 ? 0.668 -5.582 5.438 1.00 88.31 91 THR A CA 1
ATOM 743 C C . THR A 1 91 ? 0.649 -4.886 6.794 1.00 88.31 91 THR A C 1
ATOM 745 O O . THR A 1 91 ? 0.594 -5.570 7.810 1.00 88.31 91 THR A O 1
ATOM 748 N N . GLU A 1 92 ? 0.823 -3.564 6.839 1.00 91.88 92 GLU A N 1
ATOM 749 C CA . GLU A 1 92 ? 0.983 -2.827 8.093 1.00 91.88 92 GLU A CA 1
ATOM 750 C C . GLU A 1 92 ? 0.266 -1.482 8.035 1.00 91.88 92 GLU A C 1
ATOM 752 O O . GLU A 1 92 ? 0.567 -0.654 7.170 1.00 91.88 92 GLU A O 1
ATOM 757 N N . ILE A 1 93 ? -0.619 -1.266 9.006 1.00 93.44 93 ILE A N 1
ATOM 758 C CA . ILE A 1 93 ? -1.314 -0.006 9.253 1.00 93.44 93 ILE A CA 1
ATOM 759 C C . ILE A 1 93 ? -1.042 0.461 10.686 1.00 93.44 93 ILE A C 1
ATOM 761 O O . ILE A 1 93 ? -0.921 -0.345 11.606 1.00 93.44 93 ILE A O 1
ATOM 765 N N . GLU A 1 94 ? -0.942 1.765 10.884 1.00 92.81 94 GLU A N 1
ATOM 766 C CA . GLU A 1 94 ? -0.835 2.403 12.198 1.00 92.81 94 GLU A CA 1
ATOM 767 C C . GLU A 1 94 ? -1.614 3.718 12.205 1.00 92.81 94 GLU A C 1
ATOM 769 O O . GLU A 1 94 ? -2.196 4.116 11.192 1.00 92.81 94 GLU A O 1
ATOM 774 N N . THR A 1 95 ? -1.655 4.405 13.340 1.00 91.50 95 THR A N 1
ATOM 775 C CA . THR A 1 95 ? -2.281 5.722 13.426 1.00 91.50 95 THR A CA 1
ATOM 776 C C . THR A 1 95 ? -1.386 6.799 12.809 1.00 91.50 95 THR A C 1
ATOM 778 O O . THR A 1 95 ? -0.169 6.801 12.968 1.00 91.50 95 THR A O 1
ATOM 781 N N . TYR A 1 96 ? -1.989 7.758 12.106 1.00 87.88 96 TYR A N 1
ATOM 782 C CA . TYR A 1 96 ? -1.284 8.920 11.552 1.00 87.88 96 TYR A CA 1
ATOM 783 C C . TYR A 1 96 ? -1.187 10.022 12.618 1.00 87.88 96 TYR A C 1
ATOM 785 O O . TYR A 1 96 ? -1.853 11.057 12.554 1.00 87.88 96 TYR A O 1
ATOM 793 N N . THR A 1 97 ? -0.429 9.742 13.676 1.00 79.75 97 THR A N 1
ATOM 794 C CA . THR A 1 97 ? -0.161 10.665 14.784 1.00 79.75 97 THR A CA 1
ATOM 795 C C . THR A 1 97 ? 1.111 10.251 15.522 1.00 79.75 97 THR A C 1
ATOM 797 O O . THR A 1 97 ? 1.499 9.088 15.508 1.00 79.75 97 THR A O 1
ATOM 800 N N . GLU A 1 98 ? 1.747 11.209 16.190 1.00 71.19 98 GLU A N 1
ATOM 801 C CA . GLU A 1 98 ? 2.871 10.961 17.100 1.00 71.19 98 GLU A CA 1
ATOM 802 C C . GLU A 1 98 ? 2.416 10.352 18.439 1.00 71.19 98 GLU A C 1
ATOM 804 O O . GLU A 1 98 ? 3.233 9.863 19.217 1.00 71.19 98 GLU A O 1
ATOM 809 N N . GLN A 1 99 ? 1.107 10.370 18.724 1.00 76.88 99 GLN A N 1
ATOM 810 C CA . GLN A 1 99 ? 0.544 9.790 19.940 1.00 76.88 99 GLN A CA 1
ATOM 811 C C . GLN A 1 99 ? 0.178 8.316 19.754 1.00 76.88 99 GLN A C 1
ATOM 813 O O . GLN A 1 99 ? -0.338 7.888 18.722 1.00 76.88 99 GLN A O 1
ATOM 818 N N . SER A 1 100 ? 0.399 7.535 20.808 1.00 73.56 100 SER A N 1
ATOM 819 C CA . SER A 1 100 ? 0.110 6.101 20.848 1.00 73.56 100 SER A CA 1
ATOM 820 C C . SER A 1 100 ? -1.388 5.842 21.012 1.00 73.56 100 SER A C 1
ATOM 822 O O . SER A 1 100 ? -1.870 5.602 22.122 1.00 73.56 100 SER A O 1
ATOM 824 N N . TYR A 1 101 ? -2.123 5.917 19.910 1.00 89.56 101 TYR A N 1
ATOM 825 C CA . TYR A 1 101 ? -3.527 5.527 19.845 1.00 89.56 101 TYR A CA 1
ATOM 826 C C . TYR A 1 101 ? -3.688 4.134 19.241 1.00 89.56 101 TYR A C 1
ATOM 828 O O . TYR A 1 101 ? -2.842 3.666 18.480 1.00 89.56 101 TYR A O 1
ATOM 836 N N . CYS A 1 102 ? -4.796 3.488 19.583 1.00 91.81 102 CYS A N 1
ATOM 837 C CA . CYS A 1 102 ? -5.171 2.173 19.091 1.00 91.81 102 CYS A CA 1
ATOM 838 C C . CYS A 1 102 ? -6.257 2.313 18.020 1.00 91.81 102 CYS A C 1
ATOM 840 O O . CYS A 1 102 ? -7.123 3.188 18.107 1.00 91.81 102 CYS A O 1
ATOM 842 N N . ILE A 1 103 ? -6.230 1.425 17.030 1.00 95.12 103 ILE A N 1
ATOM 843 C CA . ILE A 1 103 ? -7.255 1.313 15.991 1.00 95.12 103 ILE A CA 1
ATOM 844 C C . ILE A 1 103 ? -8.112 0.095 16.317 1.00 95.12 103 ILE A C 1
ATOM 846 O O . ILE A 1 103 ? -7.609 -1.024 16.397 1.00 95.12 103 ILE A O 1
ATOM 850 N N . LYS A 1 104 ? -9.418 0.297 16.481 1.00 96.00 104 LYS A N 1
ATOM 851 C CA . LYS A 1 104 ? -10.388 -0.797 16.539 1.00 96.00 104 LYS A CA 1
ATOM 852 C C . LYS A 1 104 ? -10.939 -1.051 15.146 1.00 96.00 104 LYS A C 1
ATOM 854 O O . LYS A 1 104 ? -11.462 -0.127 14.528 1.00 96.00 104 LYS A O 1
ATOM 859 N N . PHE A 1 105 ? -10.876 -2.300 14.701 1.00 97.31 105 PHE A N 1
ATOM 860 C CA . PHE A 1 105 ? -11.482 -2.759 13.451 1.00 97.31 105 PHE A CA 1
ATOM 861 C C . PHE A 1 105 ? -12.814 -3.451 13.739 1.00 97.31 105 PHE A C 1
ATOM 863 O O . PHE A 1 105 ? -12.898 -4.300 14.633 1.00 97.31 105 PHE A O 1
ATOM 870 N N . TYR A 1 106 ? -13.861 -3.096 12.995 1.00 97.69 106 TYR A N 1
ATOM 871 C CA . TYR A 1 106 ? -15.187 -3.702 13.168 1.00 97.69 106 TYR A CA 1
ATOM 872 C C . TYR A 1 106 ? -15.494 -4.776 12.127 1.00 97.69 106 TYR A C 1
ATOM 874 O O . TYR A 1 106 ? -16.248 -5.703 12.438 1.00 97.69 106 TYR A O 1
ATOM 882 N N . ASP A 1 107 ? -14.847 -4.706 10.969 1.00 98.25 107 ASP A N 1
ATOM 883 C CA . ASP A 1 107 ? -15.066 -5.584 9.826 1.00 98.25 107 ASP A CA 1
ATOM 884 C C . ASP A 1 107 ? -13.807 -6.385 9.484 1.00 98.25 107 ASP A C 1
ATOM 886 O O . ASP A 1 107 ? -12.687 -5.987 9.809 1.00 98.25 107 ASP A O 1
ATOM 890 N N . ASP A 1 108 ? -14.002 -7.507 8.796 1.00 97.56 108 ASP A N 1
ATOM 891 C CA . ASP A 1 108 ? -12.912 -8.223 8.139 1.00 97.56 108 ASP A CA 1
ATOM 892 C C . ASP A 1 108 ? -12.401 -7.417 6.946 1.00 97.56 108 ASP A C 1
ATOM 894 O O . ASP A 1 108 ? -13.191 -6.837 6.194 1.00 97.56 108 ASP A O 1
ATOM 898 N N . PHE A 1 109 ? -11.088 -7.433 6.709 1.00 96.69 109 PHE A N 1
ATOM 899 C CA . PHE A 1 109 ? -10.560 -6.756 5.530 1.00 96.69 109 PHE A CA 1
ATOM 900 C C . PHE A 1 109 ? -10.876 -7.587 4.292 1.00 96.69 109 PHE A C 1
ATOM 902 O O . PHE A 1 109 ? -10.737 -8.815 4.285 1.00 96.69 109 PHE A O 1
ATOM 909 N N . LYS A 1 110 ? -11.233 -6.911 3.206 1.00 96.69 110 LYS A N 1
ATOM 910 C CA . LYS A 1 110 ? -11.395 -7.527 1.892 1.00 96.69 110 LYS A CA 1
ATOM 911 C C . LYS A 1 110 ? -10.328 -6.996 0.965 1.00 96.69 110 LYS A C 1
ATOM 913 O O . LYS A 1 110 ? -10.252 -5.797 0.708 1.00 96.69 110 LYS A O 1
ATOM 918 N N . MET A 1 111 ? -9.512 -7.896 0.440 1.00 95.69 111 MET A N 1
ATOM 919 C CA . MET A 1 111 ? -8.524 -7.558 -0.570 1.00 95.69 111 MET A CA 1
ATOM 920 C C . MET A 1 111 ? -8.927 -8.178 -1.902 1.00 95.69 111 MET A C 1
ATOM 922 O O . MET A 1 111 ? -9.144 -9.384 -1.975 1.00 95.69 111 MET A O 1
ATOM 926 N N . THR A 1 112 ? -8.998 -7.375 -2.959 1.00 95.62 112 THR A N 1
ATOM 927 C CA . THR A 1 112 ? -9.276 -7.856 -4.317 1.00 95.62 112 THR A CA 1
ATOM 928 C C . THR A 1 112 ? -8.038 -7.706 -5.186 1.00 95.62 112 THR A C 1
ATOM 930 O O . THR A 1 112 ? -7.500 -6.608 -5.322 1.00 95.62 112 THR A O 1
ATOM 933 N N . ILE A 1 113 ? -7.595 -8.812 -5.783 1.00 94.81 113 ILE A N 1
ATOM 934 C CA . ILE A 1 113 ? -6.465 -8.861 -6.722 1.00 94.81 113 ILE A CA 1
ATOM 935 C C . ILE A 1 113 ? -6.925 -9.603 -7.966 1.00 94.81 113 ILE A C 1
ATOM 937 O O . ILE A 1 113 ? -7.427 -10.722 -7.863 1.00 94.81 113 ILE A O 1
ATOM 941 N N . ASN A 1 114 ? -6.765 -8.983 -9.137 1.00 91.19 114 ASN A N 1
ATOM 942 C CA . ASN A 1 114 ? -7.199 -9.532 -10.428 1.00 91.19 114 ASN A CA 1
ATOM 943 C C . ASN A 1 114 ? -8.654 -10.038 -10.416 1.00 91.19 114 ASN A C 1
ATOM 945 O O . ASN A 1 114 ? -8.951 -11.123 -10.910 1.00 91.19 114 ASN A O 1
ATOM 949 N N . GLY A 1 115 ? -9.558 -9.288 -9.779 1.00 91.31 115 GLY A N 1
ATOM 950 C CA . GLY A 1 115 ? -10.977 -9.645 -9.666 1.00 91.31 115 GLY A CA 1
ATOM 951 C C . GLY A 1 115 ? -11.294 -10.781 -8.685 1.00 91.31 115 GLY A C 1
ATOM 952 O O . GLY A 1 115 ? -12.463 -11.106 -8.500 1.00 91.31 115 GLY A O 1
ATOM 953 N N . LYS A 1 116 ? -10.291 -11.372 -8.026 1.00 95.25 116 LYS A N 1
ATOM 954 C CA . LYS A 1 116 ? -10.497 -12.354 -6.959 1.00 95.25 116 LYS A CA 1
ATOM 955 C C . LYS A 1 116 ? -10.470 -11.671 -5.595 1.00 95.25 116 LYS A C 1
ATOM 957 O O . LYS A 1 116 ? -9.462 -11.065 -5.231 1.00 95.25 116 LYS A O 1
ATOM 962 N N . GLU A 1 117 ? -11.563 -11.810 -4.852 1.00 96.56 117 GLU A N 1
ATOM 963 C CA . GLU A 1 117 ? -11.699 -11.331 -3.474 1.00 96.56 117 GLU A CA 1
ATOM 964 C C . GLU A 1 117 ? -11.079 -12.331 -2.483 1.00 96.56 117 GLU A C 1
ATOM 966 O O . GLU A 1 117 ? -11.201 -13.552 -2.626 1.00 96.56 117 GLU A O 1
ATOM 971 N N . TYR A 1 118 ? -10.421 -11.793 -1.461 1.00 96.00 118 TYR A N 1
ATOM 972 C CA . TYR A 1 118 ? -9.889 -12.515 -0.319 1.00 96.00 118 TYR A CA 1
ATOM 973 C C . TYR A 1 118 ? -10.321 -11.822 0.970 1.00 96.00 118 TYR A C 1
ATOM 975 O O . TYR A 1 118 ? -10.150 -10.612 1.111 1.00 96.00 118 TYR A O 1
ATOM 983 N N . THR A 1 119 ? -10.809 -12.598 1.931 1.00 96.69 119 THR A N 1
ATOM 984 C CA . THR A 1 119 ? -11.164 -12.106 3.265 1.00 96.69 119 THR A CA 1
ATOM 985 C C . THR A 1 119 ? -10.010 -12.339 4.234 1.00 96.69 119 THR A C 1
ATOM 987 O O . THR A 1 119 ? -9.493 -13.454 4.343 1.00 96.69 119 THR A O 1
ATOM 990 N N . ILE A 1 120 ? -9.609 -11.290 4.943 1.00 95.62 120 ILE A N 1
ATOM 991 C CA . ILE A 1 120 ? -8.628 -11.324 6.024 1.00 95.62 120 ILE A CA 1
ATOM 992 C C . ILE A 1 120 ? -9.408 -11.060 7.318 1.00 95.62 120 ILE A C 1
ATOM 994 O O . ILE A 1 120 ? -9.825 -9.923 7.544 1.00 95.62 120 ILE A O 1
ATOM 998 N N . PRO A 1 121 ? -9.627 -12.092 8.152 1.00 95.94 121 PRO A N 1
ATOM 999 C CA . PRO A 1 121 ? -10.370 -11.941 9.395 1.00 95.94 121 PRO A CA 1
ATOM 1000 C C . PRO A 1 121 ? -9.724 -10.900 10.302 1.00 95.94 121 PRO A C 1
ATOM 1002 O O . PRO A 1 121 ? -8.502 -10.945 10.500 1.00 95.94 121 PRO A O 1
ATOM 1005 N N . LYS A 1 122 ? -10.518 -10.000 10.884 1.00 94.94 122 LYS A N 1
ATOM 1006 C CA . LYS A 1 122 ? -9.989 -8.959 11.781 1.00 94.94 122 LYS A CA 1
ATOM 1007 C C . LYS A 1 122 ? -9.281 -9.539 13.004 1.00 94.94 122 LYS A C 1
ATOM 1009 O O . LYS A 1 122 ? -8.320 -8.958 13.495 1.00 94.94 122 LYS A O 1
ATOM 1014 N N . GLU A 1 123 ? -9.684 -10.729 13.450 1.00 93.75 123 GLU A N 1
ATOM 1015 C CA . GLU A 1 123 ? -9.061 -11.445 14.569 1.00 93.75 123 GLU A CA 1
ATOM 1016 C C . GLU A 1 123 ? -7.640 -11.931 14.242 1.00 93.75 123 GLU A C 1
ATOM 1018 O O . GLU A 1 123 ? -6.888 -12.290 15.146 1.00 93.75 123 GLU A O 1
ATOM 1023 N N . LYS A 1 124 ? -7.256 -11.959 12.957 1.00 93.62 124 LYS A N 1
ATOM 1024 C CA . LYS A 1 124 ? -5.895 -12.287 12.502 1.00 93.62 124 LYS A CA 1
ATOM 1025 C C . LYS A 1 124 ? -5.011 -11.052 12.310 1.00 93.62 124 LYS A C 1
ATOM 1027 O O . LYS A 1 124 ? -3.878 -11.196 11.848 1.00 93.62 124 LYS A O 1
ATOM 1032 N N . ILE A 1 125 ? -5.511 -9.857 12.624 1.00 93.31 125 ILE A N 1
ATOM 1033 C CA . ILE A 1 125 ? -4.713 -8.634 12.623 1.00 93.31 125 ILE A CA 1
ATOM 1034 C C . ILE A 1 125 ? -3.942 -8.581 13.944 1.00 93.31 125 ILE A C 1
ATOM 1036 O O . ILE A 1 125 ? -4.515 -8.448 15.022 1.00 93.31 125 ILE A O 1
ATOM 1040 N N . GLU A 1 126 ? -2.624 -8.703 13.855 1.00 94.25 126 GLU A N 1
ATOM 1041 C CA . GLU A 1 126 ? -1.725 -8.665 15.001 1.00 94.25 126 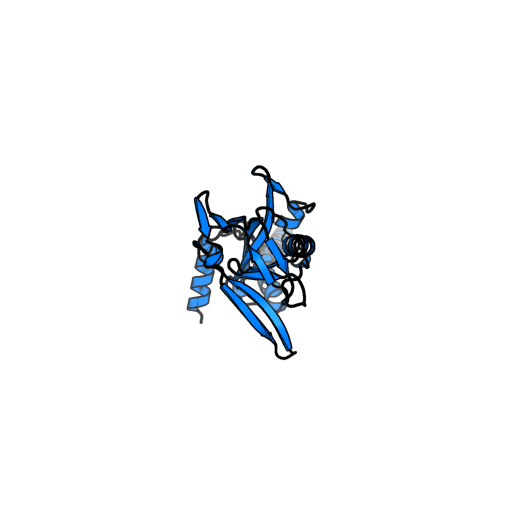GLU A CA 1
ATOM 1042 C C . GLU A 1 126 ? -1.445 -7.220 15.412 1.00 94.25 126 GLU A C 1
ATOM 1044 O O . GLU A 1 126 ? -0.835 -6.459 14.657 1.00 94.25 126 GLU A O 1
ATOM 1049 N N . GLU A 1 127 ? -1.819 -6.866 16.638 1.00 92.31 127 GLU A N 1
ATOM 1050 C CA . GLU A 1 127 ? -1.379 -5.633 17.284 1.00 92.31 127 GLU A CA 1
ATOM 1051 C C . GLU A 1 127 ? 0.052 -5.791 17.824 1.00 92.31 127 GLU A C 1
ATOM 1053 O O . GLU A 1 127 ? 0.380 -6.764 18.509 1.00 92.31 127 GLU A O 1
ATOM 1058 N N . LYS A 1 128 ? 0.925 -4.832 17.508 1.00 89.88 128 LYS A N 1
ATOM 1059 C CA . LYS A 1 128 ? 2.313 -4.769 17.974 1.00 89.88 128 LYS A CA 1
ATOM 1060 C C . LYS A 1 128 ? 2.641 -3.373 18.468 1.00 89.88 128 LYS A C 1
ATOM 1062 O O . LYS A 1 128 ? 2.779 -2.439 17.676 1.00 89.88 128 LYS A O 1
ATOM 1067 N N . GLU A 1 129 ? 2.848 -3.256 19.771 1.00 88.25 129 GLU A N 1
ATOM 1068 C CA . GLU A 1 129 ? 3.407 -2.054 20.375 1.00 88.25 129 GLU A CA 1
ATOM 1069 C C . GLU A 1 129 ? 4.927 -2.008 20.188 1.00 88.25 129 GLU A C 1
ATOM 1071 O O . GLU A 1 129 ? 5.638 -2.967 20.492 1.00 88.25 129 GLU A O 1
ATOM 1076 N N . ASN A 1 130 ? 5.443 -0.867 19.739 1.00 84.81 130 ASN A N 1
ATOM 1077 C CA . ASN A 1 130 ? 6.875 -0.599 19.660 1.00 84.81 130 ASN A CA 1
ATOM 1078 C C . ASN A 1 130 ? 7.202 0.586 20.558 1.00 84.81 130 ASN A C 1
ATOM 1080 O O . ASN A 1 130 ? 6.609 1.656 20.411 1.00 84.81 130 ASN A O 1
ATOM 1084 N N . LYS A 1 131 ? 8.147 0.375 21.475 1.00 85.56 131 LYS A N 1
ATOM 1085 C CA . LYS A 1 131 ? 8.708 1.398 22.359 1.00 85.56 131 LYS A CA 1
ATOM 1086 C C . LYS A 1 131 ? 10.005 1.910 21.755 1.00 85.56 131 LYS A C 1
ATOM 1088 O O . LYS A 1 131 ? 10.903 1.116 21.477 1.00 85.56 131 LYS A O 1
ATOM 1093 N N . TRP A 1 132 ? 10.095 3.215 21.572 1.00 82.50 132 TRP A N 1
ATOM 1094 C CA . TRP A 1 132 ? 11.291 3.877 21.071 1.00 82.50 132 TRP A CA 1
ATOM 1095 C C . TRP A 1 132 ? 12.170 4.369 22.224 1.00 82.50 132 TRP A C 1
ATOM 1097 O O . TRP A 1 132 ? 11.731 4.465 23.372 1.00 82.50 132 TRP A O 1
ATOM 1107 N N . ASN A 1 133 ? 13.433 4.674 21.920 1.00 84.62 133 ASN A N 1
ATOM 1108 C CA . ASN A 1 133 ? 14.426 5.091 22.919 1.00 84.62 133 ASN A CA 1
ATOM 1109 C C . ASN A 1 133 ? 14.066 6.412 23.620 1.00 84.62 133 ASN A C 1
ATOM 1111 O O . ASN A 1 133 ? 14.529 6.657 24.729 1.00 84.62 133 ASN A O 1
ATOM 1115 N N . ASP A 1 134 ? 13.246 7.248 22.984 1.00 81.56 134 ASP A N 1
ATOM 1116 C CA . ASP A 1 134 ? 12.725 8.501 23.539 1.00 81.56 134 ASP A CA 1
ATOM 1117 C C . ASP A 1 134 ? 11.479 8.304 24.428 1.00 81.56 134 ASP A C 1
ATOM 1119 O O . ASP A 1 134 ? 10.909 9.272 24.928 1.00 81.56 134 ASP A O 1
ATOM 1123 N N . GLY A 1 135 ? 11.052 7.054 24.639 1.00 76.94 135 GLY A N 1
ATOM 1124 C CA . GLY A 1 135 ? 9.874 6.700 25.427 1.00 76.94 135 GLY A CA 1
ATOM 1125 C C . GLY A 1 135 ? 8.552 6.778 24.659 1.00 76.94 135 GLY A C 1
ATOM 1126 O O . GLY A 1 135 ? 7.516 6.407 25.220 1.00 76.94 135 GLY A O 1
ATOM 1127 N N . SER A 1 136 ? 8.560 7.206 23.391 1.00 77.31 136 SER A N 1
ATOM 1128 C CA . SER A 1 136 ? 7.362 7.186 22.551 1.00 77.31 136 SER A CA 1
ATOM 1129 C C . SER A 1 136 ? 6.934 5.748 22.239 1.00 77.31 136 SER A C 1
ATOM 1131 O O . SER A 1 136 ? 7.746 4.818 22.169 1.00 77.31 136 SER A O 1
ATOM 1133 N N . ILE A 1 137 ? 5.623 5.545 22.087 1.00 80.75 137 ILE A N 1
ATOM 1134 C CA . ILE A 1 137 ? 5.041 4.247 21.737 1.00 80.75 137 ILE A CA 1
ATOM 1135 C C . ILE A 1 137 ? 4.308 4.380 20.406 1.00 80.75 137 ILE A C 1
ATOM 1137 O O . ILE A 1 137 ? 3.574 5.337 20.177 1.00 80.75 137 ILE A O 1
ATOM 1141 N N . THR A 1 138 ? 4.470 3.394 19.536 1.00 84.19 138 THR A N 1
ATOM 1142 C CA . THR A 1 138 ? 3.694 3.277 18.295 1.00 84.19 138 THR A CA 1
ATOM 1143 C C . THR A 1 138 ? 2.982 1.938 18.289 1.00 84.19 138 THR A C 1
ATOM 1145 O O . THR A 1 138 ? 3.584 0.920 18.635 1.00 84.19 138 THR A O 1
ATOM 1148 N N . VAL A 1 139 ? 1.702 1.938 17.929 1.00 88.25 139 VAL A N 1
ATOM 1149 C CA . VAL A 1 139 ? 0.900 0.717 17.835 1.00 88.25 139 VAL A CA 1
ATOM 1150 C C . VAL A 1 139 ? 0.703 0.403 16.362 1.00 88.25 139 VAL A C 1
ATOM 1152 O O . VAL A 1 139 ? 0.128 1.193 15.616 1.00 88.25 139 VAL A O 1
ATOM 1155 N N . LYS A 1 140 ? 1.231 -0.744 15.943 1.00 92.06 140 LYS A N 1
ATOM 1156 C CA . LYS A 1 140 ? 1.187 -1.212 14.561 1.00 92.06 140 LYS A CA 1
ATOM 1157 C C . LYS A 1 140 ? 0.272 -2.411 14.461 1.00 92.06 140 LYS A C 1
ATOM 1159 O O . LYS A 1 140 ? 0.353 -3.319 15.280 1.00 92.06 140 LYS A O 1
ATOM 1164 N N . TYR A 1 141 ? -0.518 -2.451 13.408 1.00 93.50 141 TYR A N 1
ATOM 1165 C CA . TYR A 1 141 ? -1.431 -3.537 13.109 1.00 93.50 141 TYR A CA 1
ATOM 1166 C C . TYR A 1 141 ? -0.944 -4.232 11.850 1.00 93.50 141 TYR A C 1
ATOM 1168 O O . TYR A 1 141 ? -0.848 -3.609 10.789 1.00 93.50 141 TYR A O 1
ATOM 1176 N N . LYS A 1 142 ? -0.579 -5.508 11.976 1.00 94.00 142 LYS A N 1
ATOM 1177 C CA . LYS A 1 142 ? -0.042 -6.303 10.872 1.00 94.00 142 LYS A CA 1
ATOM 1178 C C . LYS A 1 142 ? -0.977 -7.435 10.507 1.00 94.00 142 LYS A C 1
ATOM 1180 O O . LYS A 1 142 ? -1.545 -8.079 11.377 1.00 94.00 142 LYS A O 1
ATOM 1185 N N . TRP A 1 143 ? -1.071 -7.737 9.223 1.00 93.50 143 TRP A N 1
ATOM 1186 C CA . TRP A 1 143 ? -1.811 -8.898 8.743 1.00 93.50 143 TRP A CA 1
ATOM 1187 C C . TRP A 1 143 ? -1.031 -9.622 7.657 1.00 93.50 143 TRP A C 1
ATOM 1189 O O . TRP A 1 143 ? -0.152 -9.066 6.994 1.00 93.50 143 TRP A O 1
ATOM 1199 N N . LEU A 1 144 ? -1.364 -10.893 7.460 1.00 89.38 144 LEU A N 1
ATOM 1200 C CA . LEU A 1 144 ? -0.844 -11.657 6.338 1.00 89.38 144 LEU A CA 1
ATOM 1201 C C . LEU A 1 144 ? -1.663 -11.331 5.093 1.00 89.38 144 LEU A C 1
ATOM 1203 O O . LEU A 1 144 ? -2.864 -11.593 5.042 1.00 89.38 144 LEU A O 1
ATOM 1207 N N . VAL A 1 145 ? -1.005 -10.781 4.073 1.00 86.31 145 VAL A N 1
ATOM 1208 C CA . VAL A 1 145 ? -1.630 -10.637 2.758 1.00 86.31 145 VAL A CA 1
ATOM 1209 C C . VAL A 1 145 ? -1.694 -12.003 2.067 1.00 86.31 145 VAL A C 1
ATOM 1211 O O . VAL A 1 145 ? -0.673 -12.691 1.987 1.00 86.31 145 VAL A O 1
ATOM 1214 N N . PRO A 1 146 ? -2.855 -12.406 1.529 1.00 86.56 146 PRO A N 1
ATOM 1215 C CA . PRO A 1 146 ? -2.992 -13.663 0.796 1.00 86.56 146 PRO A CA 1
ATOM 1216 C C . PRO A 1 146 ? -2.154 -13.678 -0.489 1.00 86.56 146 PRO A C 1
ATOM 1218 O O . PRO A 1 146 ? -1.677 -14.733 -0.899 1.00 86.56 146 PRO A O 1
ATOM 1221 N N . VAL A 1 147 ? -1.920 -12.510 -1.094 1.00 88.19 147 VAL A N 1
ATOM 1222 C CA . VAL A 1 147 ? -0.974 -12.323 -2.199 1.00 88.19 147 VAL A CA 1
ATOM 1223 C C . VAL A 1 147 ? -0.205 -11.029 -1.957 1.00 88.19 147 VAL A C 1
ATOM 1225 O O . VAL A 1 147 ? -0.796 -9.974 -1.745 1.00 88.19 147 VAL A O 1
ATOM 1228 N N . ASN A 1 148 ? 1.125 -11.104 -1.978 1.00 90.12 148 ASN A N 1
ATOM 1229 C CA . ASN A 1 148 ? 1.982 -9.931 -1.845 1.00 90.12 148 ASN A CA 1
ATOM 1230 C C . ASN A 1 148 ? 2.375 -9.425 -3.233 1.00 90.12 148 ASN A C 1
ATOM 1232 O O . ASN A 1 148 ? 3.319 -9.952 -3.829 1.00 90.12 148 ASN A O 1
ATOM 1236 N N . ILE A 1 149 ? 1.695 -8.376 -3.706 1.00 90.19 149 ILE A N 1
ATOM 1237 C CA . ILE A 1 149 ? 1.931 -7.832 -5.045 1.00 90.19 149 ILE A CA 1
ATOM 1238 C C . ILE A 1 149 ? 3.401 -7.452 -5.265 1.00 90.19 149 ILE A C 1
ATOM 1240 O O . ILE A 1 149 ? 3.929 -7.674 -6.346 1.00 90.19 149 ILE A O 1
ATOM 1244 N N . LEU A 1 150 ? 4.138 -7.003 -4.240 1.00 92.38 150 LEU A N 1
ATOM 1245 C CA . LEU A 1 150 ? 5.558 -6.631 -4.368 1.00 92.38 150 LEU A CA 1
ATOM 1246 C C . LEU A 1 150 ? 6.438 -7.802 -4.850 1.00 92.38 150 LEU A C 1
ATOM 1248 O O . LEU A 1 150 ? 7.489 -7.599 -5.462 1.00 92.38 150 LEU A O 1
ATOM 1252 N N . LYS A 1 151 ? 5.996 -9.041 -4.605 1.00 90.38 151 LYS A N 1
ATOM 1253 C CA . LYS A 1 151 ? 6.698 -10.280 -4.969 1.00 90.38 151 LYS A CA 1
ATOM 1254 C C . LYS A 1 151 ? 6.100 -10.999 -6.181 1.00 90.38 151 LYS A C 1
ATOM 1256 O O . LYS A 1 151 ? 6.745 -11.911 -6.688 1.00 90.38 151 LYS A O 1
ATOM 1261 N N . THR A 1 152 ? 4.910 -10.616 -6.635 1.00 90.75 152 THR A N 1
ATOM 1262 C CA . THR A 1 152 ? 4.236 -11.220 -7.796 1.00 90.75 152 THR A CA 1
ATOM 1263 C C . THR A 1 152 ? 4.247 -10.279 -8.994 1.00 90.75 152 THR A C 1
ATOM 1265 O O . THR A 1 152 ? 4.803 -9.176 -8.929 1.00 90.75 152 THR A O 1
ATOM 1268 N N . ASP A 1 153 ? 3.655 -10.712 -10.103 1.00 91.75 153 ASP A N 1
ATOM 1269 C CA . ASP A 1 153 ? 3.548 -9.893 -11.309 1.00 91.75 153 ASP A CA 1
ATOM 1270 C C . ASP A 1 153 ? 2.324 -8.956 -11.306 1.00 91.75 153 ASP A C 1
ATOM 1272 O O . ASP A 1 153 ? 2.173 -8.127 -12.198 1.00 91.75 153 ASP A O 1
ATOM 1276 N N . ASP A 1 154 ? 1.494 -9.018 -10.260 1.00 92.38 154 ASP A N 1
ATOM 1277 C CA . ASP A 1 154 ? 0.281 -8.205 -10.116 1.00 92.38 154 ASP A CA 1
ATOM 1278 C C . ASP A 1 154 ? 0.630 -6.750 -9.809 1.00 92.38 154 ASP A C 1
ATOM 1280 O O . ASP A 1 154 ? 1.392 -6.492 -8.881 1.00 92.38 154 ASP A O 1
ATOM 1284 N N . ASN A 1 155 ? 0.083 -5.783 -10.541 1.00 93.38 155 ASN A N 1
ATOM 1285 C CA . ASN A 1 155 ? 0.462 -4.375 -10.371 1.00 93.38 155 ASN A CA 1
ATOM 1286 C C . ASN A 1 155 ? -0.377 -3.621 -9.343 1.00 93.38 155 ASN A C 1
ATOM 1288 O O . ASN A 1 155 ? 0.049 -2.567 -8.883 1.00 93.38 155 ASN A O 1
ATOM 1292 N N . GLU A 1 156 ? -1.541 -4.132 -8.971 1.00 95.25 156 GLU A N 1
ATOM 1293 C CA . GLU A 1 156 ? -2.466 -3.411 -8.110 1.00 95.25 156 GLU A CA 1
ATOM 1294 C C . GLU A 1 156 ? -3.319 -4.351 -7.266 1.00 95.25 156 GLU A C 1
ATOM 1296 O O . GLU A 1 156 ? -3.464 -5.540 -7.563 1.00 95.25 156 GLU A O 1
ATOM 1301 N N . TYR A 1 157 ? -3.867 -3.799 -6.191 1.00 95.94 157 TYR A N 1
ATOM 1302 C CA . TYR A 1 157 ? -4.902 -4.442 -5.400 1.00 95.94 157 TYR A CA 1
ATOM 1303 C C . TYR A 1 157 ? -5.858 -3.399 -4.843 1.00 95.94 157 TYR A C 1
ATOM 1305 O O . TYR A 1 157 ? -5.503 -2.237 -4.639 1.00 95.94 157 TYR A O 1
ATOM 1313 N N . ILE A 1 158 ? -7.076 -3.842 -4.568 1.00 96.62 158 ILE A N 1
ATOM 1314 C CA . ILE A 1 158 ? -8.081 -3.055 -3.870 1.00 96.62 158 ILE A CA 1
ATOM 1315 C C . ILE A 1 158 ? -8.166 -3.562 -2.433 1.00 96.62 158 ILE A C 1
ATOM 1317 O O . ILE A 1 158 ? -8.178 -4.774 -2.221 1.00 96.62 158 ILE A O 1
ATOM 1321 N N . LEU A 1 159 ? -8.226 -2.658 -1.460 1.00 96.38 159 LEU A N 1
ATOM 1322 C CA . LEU A 1 159 ? -8.346 -2.975 -0.040 1.00 96.38 159 LEU A CA 1
ATOM 1323 C C . LEU A 1 159 ? -9.542 -2.242 0.573 1.00 96.38 159 LEU A C 1
ATOM 1325 O O . LEU A 1 159 ? -9.588 -1.013 0.580 1.00 96.38 159 LEU A O 1
ATOM 1329 N N . ASP A 1 160 ? -10.486 -3.004 1.110 1.00 96.88 160 ASP A N 1
ATOM 1330 C CA . ASP A 1 160 ? -11.557 -2.522 1.977 1.00 96.88 160 ASP A CA 1
ATOM 1331 C C . ASP A 1 160 ? -11.251 -2.947 3.417 1.00 96.88 160 ASP A C 1
ATOM 1333 O O . ASP A 1 160 ? -11.049 -4.128 3.692 1.00 96.88 160 ASP A O 1
ATOM 1337 N N . ILE A 1 161 ? -11.173 -1.969 4.315 1.00 96.50 161 ILE A N 1
ATOM 1338 C CA . ILE A 1 161 ? -10.888 -2.148 5.748 1.00 96.50 161 ILE A CA 1
ATOM 1339 C C . ILE A 1 161 ? -12.180 -2.091 6.575 1.00 96.50 161 ILE A C 1
ATOM 1341 O O . ILE A 1 161 ? -12.182 -2.489 7.737 1.00 96.50 161 ILE A O 1
ATOM 1345 N N . GLY A 1 162 ? -13.274 -1.601 5.984 1.00 97.06 162 GLY A N 1
ATOM 1346 C CA . GLY A 1 162 ? -14.527 -1.349 6.680 1.00 97.06 162 GLY A CA 1
ATOM 1347 C C . GLY A 1 162 ? -14.454 -0.162 7.640 1.00 97.06 162 GLY A C 1
ATOM 1348 O O . GLY A 1 162 ? -13.848 0.876 7.351 1.00 97.06 162 GLY A O 1
ATOM 1349 N N . GLU A 1 163 ? -15.144 -0.285 8.766 1.00 98.25 163 GLU A N 1
ATOM 1350 C CA . GLU A 1 163 ? -15.204 0.738 9.802 1.00 98.25 163 GLU A CA 1
ATOM 1351 C C . GLU A 1 163 ? -14.044 0.628 10.789 1.00 98.25 163 GLU A C 1
ATOM 1353 O O . GLU A 1 163 ? -13.694 -0.459 11.267 1.00 98.25 163 GLU A O 1
ATOM 1358 N N . ILE A 1 164 ? -13.514 1.790 11.173 1.00 97.69 164 ILE A N 1
ATOM 1359 C CA . ILE A 1 164 ? -12.536 1.908 12.252 1.00 97.69 164 ILE A CA 1
ATOM 1360 C C . ILE A 1 164 ? -12.984 2.918 13.303 1.00 97.69 164 ILE A C 1
ATOM 1362 O O . ILE A 1 164 ? -13.672 3.885 12.989 1.00 97.69 164 ILE A O 1
ATOM 1366 N N . GLU A 1 165 ? -12.534 2.734 14.540 1.00 97.38 165 GLU A N 1
ATOM 1367 C CA . GLU A 1 165 ? -12.590 3.731 15.618 1.00 97.38 165 GLU A CA 1
ATOM 1368 C C . GLU A 1 165 ? -11.176 3.909 16.177 1.00 97.38 165 GLU A C 1
ATOM 1370 O O . GLU A 1 165 ? -10.463 2.922 16.369 1.00 97.38 165 GLU A O 1
ATOM 1375 N N . ILE A 1 166 ? -10.761 5.149 16.446 1.00 95.69 166 ILE A N 1
ATOM 1376 C CA . ILE A 1 166 ? -9.462 5.414 17.079 1.00 95.69 166 ILE A CA 1
ATOM 1377 C C . ILE A 1 166 ? -9.700 5.769 18.534 1.00 95.69 166 ILE A C 1
ATOM 1379 O O . ILE A 1 166 ? -10.452 6.700 18.836 1.00 95.69 166 ILE A O 1
ATOM 1383 N N . VAL A 1 167 ? -9.022 5.053 19.425 1.00 94.94 167 VAL A N 1
ATOM 1384 C CA . VAL A 1 167 ? -9.110 5.251 20.872 1.00 94.94 167 VAL A CA 1
ATOM 1385 C C . VAL A 1 167 ? -7.742 5.483 21.491 1.00 94.94 167 VAL A C 1
ATOM 1387 O O . VAL A 1 167 ? -6.719 5.068 20.950 1.00 94.94 167 VAL A O 1
ATOM 1390 N N . ASP A 1 168 ? -7.717 6.125 22.652 1.00 90.94 168 ASP A N 1
ATOM 1391 C CA . ASP A 1 168 ? -6.524 6.128 23.490 1.00 90.94 168 ASP A CA 1
ATOM 1392 C C . ASP A 1 168 ? -6.387 4.826 24.298 1.00 90.94 168 ASP A C 1
ATOM 1394 O O . ASP A 1 168 ? -7.244 3.939 24.264 1.00 90.94 168 ASP A O 1
ATOM 1398 N N . LYS A 1 169 ? -5.305 4.724 25.076 1.00 84.94 169 LYS A N 1
ATOM 1399 C CA . LYS A 1 169 ? -5.006 3.556 25.921 1.00 84.94 169 LYS A CA 1
ATOM 1400 C C . LYS A 1 169 ? -6.038 3.287 27.018 1.00 84.94 169 LYS A C 1
ATOM 1402 O O . LYS A 1 169 ? -6.069 2.190 27.562 1.00 84.94 169 LYS A O 1
ATOM 1407 N N . THR A 1 170 ? -6.853 4.280 27.374 1.00 89.38 170 THR A N 1
ATOM 1408 C CA . THR A 1 170 ? -7.942 4.128 28.352 1.00 89.38 170 THR A CA 1
ATOM 1409 C C . THR A 1 170 ? -9.246 3.675 27.695 1.00 89.38 170 THR A C 1
ATOM 1411 O O . THR A 1 170 ? -10.216 3.375 28.387 1.00 89.38 170 THR A O 1
ATOM 1414 N N . GLY A 1 171 ? -9.274 3.610 26.360 1.00 88.88 171 GLY A N 1
ATOM 1415 C CA . GLY A 1 171 ? -10.456 3.294 25.569 1.00 88.88 171 GLY A CA 1
ATOM 1416 C C . GLY A 1 171 ? -11.324 4.509 25.243 1.00 88.88 171 GLY A C 1
ATOM 1417 O O . GLY A 1 171 ? -12.398 4.335 24.663 1.00 88.88 171 GLY A O 1
ATOM 1418 N N . LYS A 1 172 ? -10.885 5.731 25.576 1.00 94.69 172 LYS A N 1
ATOM 1419 C CA . LYS A 1 172 ? -11.597 6.957 25.206 1.00 94.69 172 LYS A CA 1
ATOM 1420 C C . LYS A 1 172 ? -11.501 7.169 23.699 1.00 94.69 172 LYS A C 1
ATOM 1422 O O . LYS A 1 172 ? -10.425 7.084 23.113 1.00 94.69 172 LYS A O 1
ATOM 1427 N N . ILE A 1 173 ? -12.632 7.506 23.088 1.00 95.19 173 ILE A N 1
ATOM 1428 C CA . ILE A 1 173 ? -12.740 7.764 21.652 1.00 95.19 173 ILE A CA 1
ATOM 1429 C C . ILE A 1 173 ? -12.013 9.067 21.295 1.00 95.19 173 ILE A C 1
ATOM 1431 O O . ILE A 1 173 ? -12.340 10.135 21.815 1.00 95.19 173 ILE A O 1
ATOM 1435 N N . ILE A 1 174 ? -11.045 8.964 20.385 1.00 93.75 174 ILE A N 1
ATOM 1436 C CA . ILE A 1 174 ? -10.307 10.084 19.783 1.00 93.75 174 ILE A CA 1
ATOM 1437 C C . ILE A 1 174 ? -10.881 10.422 18.410 1.00 93.75 174 ILE A C 1
ATOM 1439 O O . ILE A 1 174 ? -11.072 11.593 18.082 1.00 93.75 174 ILE A O 1
ATOM 1443 N N . LYS A 1 175 ? -11.190 9.394 17.616 1.00 94.19 175 LYS A N 1
ATOM 1444 C CA . LYS A 1 175 ? -11.919 9.526 16.356 1.00 94.19 175 LYS A CA 1
ATOM 1445 C C . LYS A 1 175 ? -13.089 8.545 16.383 1.00 94.19 175 LYS A C 1
ATOM 1447 O O . LYS A 1 175 ? -12.844 7.358 16.613 1.00 94.19 175 LYS A O 1
ATOM 1452 N N . PRO A 1 176 ? -14.333 9.020 16.188 1.00 96.50 176 PRO A N 1
ATOM 1453 C CA . PRO A 1 176 ? -15.497 8.151 16.219 1.00 96.50 176 PRO A CA 1
ATOM 1454 C C . PRO A 1 176 ? -15.431 7.127 15.092 1.00 96.50 176 PRO A C 1
ATOM 1456 O O . PRO A 1 176 ? -14.736 7.332 14.093 1.00 96.50 176 PRO A O 1
ATOM 1459 N N . LYS A 1 177 ? -16.199 6.053 15.265 1.00 97.62 177 LYS A N 1
ATOM 1460 C CA . LYS A 1 177 ? -16.430 5.041 14.243 1.00 97.62 177 LYS A CA 1
ATOM 1461 C C . LYS A 1 177 ? -16.748 5.685 12.886 1.00 97.62 177 LYS A C 1
ATOM 1463 O O . LYS A 1 177 ? -17.735 6.407 12.755 1.00 97.62 177 LYS A O 1
ATOM 1468 N N . GLU A 1 178 ? -15.918 5.405 11.889 1.00 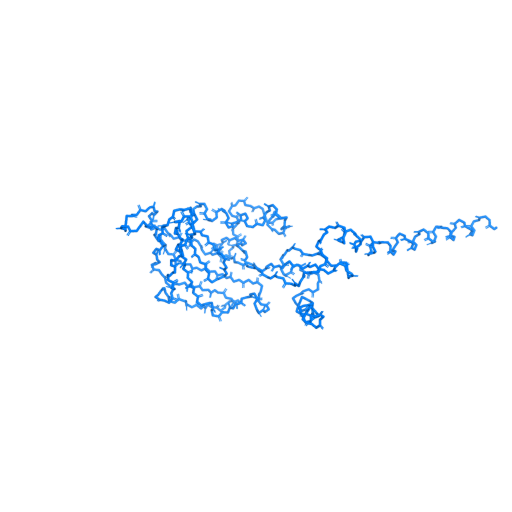97.44 178 GLU A N 1
ATOM 1469 C CA . GLU A 1 178 ? -16.059 5.914 10.524 1.00 97.44 178 GLU A CA 1
ATOM 1470 C C . GLU A 1 178 ? -15.637 4.836 9.520 1.00 97.44 178 GLU A C 1
ATOM 1472 O O . GLU A 1 178 ? -14.641 4.137 9.722 1.00 97.44 178 GLU A O 1
ATOM 1477 N N . LYS A 1 179 ? -16.385 4.714 8.418 1.00 97.00 179 LYS A N 1
ATOM 1478 C CA . LYS A 1 179 ? -16.030 3.822 7.313 1.00 97.00 179 LYS A CA 1
ATOM 1479 C C . LYS A 1 179 ? -14.862 4.393 6.511 1.00 97.00 179 LYS A C 1
ATOM 1481 O O . LYS A 1 179 ? -14.938 5.511 5.995 1.00 97.00 179 LYS A O 1
ATOM 1486 N N . ILE A 1 180 ? -13.813 3.592 6.350 1.00 97.06 180 ILE A N 1
ATOM 1487 C CA . ILE A 1 180 ? -12.715 3.891 5.434 1.00 97.06 180 ILE A CA 1
ATOM 1488 C C . ILE A 1 180 ? -13.174 3.558 4.011 1.00 97.06 180 ILE A C 1
ATOM 1490 O O . ILE A 1 180 ? -13.721 2.478 3.780 1.00 97.06 180 ILE A O 1
ATOM 1494 N N . PRO A 1 181 ? -13.002 4.470 3.041 1.00 96.75 181 PRO A N 1
ATOM 1495 C CA . PRO A 1 181 ? -13.326 4.174 1.660 1.00 96.75 181 PRO A CA 1
ATOM 1496 C C . PRO A 1 181 ? -12.395 3.080 1.150 1.00 96.75 181 PRO A C 1
ATOM 1498 O O . PRO A 1 181 ? -11.222 3.022 1.514 1.00 96.75 181 PRO A O 1
ATOM 1501 N N . THR A 1 182 ? -12.910 2.243 0.262 1.00 97.44 182 THR A N 1
ATOM 1502 C CA . THR A 1 182 ? -12.125 1.218 -0.413 1.00 97.44 182 THR A CA 1
ATOM 1503 C C . THR A 1 182 ? -10.952 1.863 -1.160 1.00 97.44 182 THR A C 1
ATOM 1505 O O . THR A 1 182 ? -11.141 2.799 -1.938 1.00 97.44 182 THR A O 1
ATOM 1508 N N . LEU A 1 183 ? -9.732 1.386 -0.921 1.00 96.88 183 LEU A N 1
ATOM 1509 C CA . LEU A 1 183 ? -8.495 1.985 -1.421 1.00 96.88 183 LEU A CA 1
ATOM 1510 C C . LEU A 1 183 ? -7.934 1.170 -2.587 1.00 96.88 183 LEU A C 1
ATOM 1512 O O . LEU A 1 183 ? -7.826 -0.049 -2.492 1.00 96.88 183 LEU A O 1
ATOM 1516 N N . LEU A 1 184 ? -7.521 1.839 -3.663 1.00 96.31 184 LEU A N 1
ATOM 1517 C CA . LEU A 1 184 ? -6.737 1.236 -4.741 1.00 96.31 184 LEU A CA 1
ATOM 1518 C C . LEU A 1 184 ? -5.253 1.488 -4.481 1.00 96.31 184 LEU A C 1
ATOM 1520 O O . LEU A 1 184 ? -4.810 2.639 -4.458 1.00 96.31 184 LEU A O 1
ATOM 1524 N N . PHE A 1 185 ? -4.488 0.412 -4.343 1.00 95.50 185 PHE A N 1
ATOM 1525 C CA . PHE A 1 185 ? -3.036 0.443 -4.255 1.00 95.50 185 PHE A CA 1
ATOM 1526 C C . PHE A 1 185 ? -2.415 0.040 -5.584 1.00 95.50 185 PHE A C 1
ATOM 1528 O O . PHE A 1 185 ? -2.819 -0.956 -6.180 1.00 95.50 185 PHE A O 1
ATOM 1535 N N . LYS A 1 186 ? -1.384 0.772 -6.006 1.00 94.44 186 LYS A N 1
ATOM 1536 C CA . LYS A 1 186 ? -0.589 0.459 -7.195 1.00 94.44 186 LYS A CA 1
ATOM 1537 C C . LYS A 1 186 ? 0.876 0.249 -6.844 1.00 94.44 186 LYS A C 1
ATOM 1539 O O . LYS A 1 186 ? 1.417 0.900 -5.951 1.00 94.44 186 LYS A O 1
ATOM 1544 N N . LYS A 1 187 ? 1.515 -0.663 -7.569 1.00 94.44 187 LYS A N 1
ATOM 1545 C CA . LYS A 1 187 ? 2.924 -1.015 -7.424 1.00 94.44 187 LYS A CA 1
ATOM 1546 C C . LYS A 1 187 ? 3.810 0.026 -8.087 1.00 94.44 187 LYS A C 1
ATOM 1548 O O . LYS A 1 187 ? 3.641 0.344 -9.267 1.00 94.44 187 LYS A O 1
ATOM 1553 N N . THR A 1 188 ? 4.815 0.468 -7.355 1.00 93.88 188 THR A N 1
ATOM 1554 C CA . THR A 1 188 ? 5.867 1.357 -7.840 1.00 93.88 188 THR A CA 1
ATOM 1555 C C . THR A 1 188 ? 7.207 0.641 -7.827 1.00 93.88 188 THR A C 1
ATOM 1557 O O . THR A 1 188 ? 7.358 -0.416 -7.205 1.00 93.88 188 THR A O 1
ATOM 1560 N N . VAL A 1 189 ? 8.181 1.182 -8.554 1.00 94.50 189 VAL A N 1
ATOM 1561 C CA . VAL A 1 189 ? 9.551 0.682 -8.547 1.00 94.50 189 VAL A CA 1
ATOM 1562 C C . VAL A 1 189 ? 10.558 1.817 -8.619 1.00 94.50 189 VAL A C 1
ATOM 1564 O O . VAL A 1 189 ? 10.489 2.669 -9.502 1.00 94.50 189 VAL A O 1
ATOM 1567 N N . TYR A 1 190 ? 11.549 1.749 -7.736 1.00 93.38 190 TYR A N 1
ATOM 1568 C CA . TYR A 1 190 ? 12.772 2.532 -7.824 1.00 93.38 190 TYR A CA 1
ATOM 1569 C C . TYR A 1 190 ? 13.933 1.634 -8.257 1.00 93.38 190 TYR A C 1
ATOM 1571 O O . TYR A 1 190 ? 14.212 0.608 -7.628 1.00 93.38 190 TYR A O 1
ATOM 1579 N N . VAL A 1 191 ? 14.626 2.004 -9.334 1.00 94.25 191 VAL A N 1
ATOM 1580 C CA . VAL A 1 191 ? 15.788 1.266 -9.850 1.00 94.25 191 VAL A CA 1
ATOM 1581 C C . VAL A 1 191 ? 16.815 2.212 -10.463 1.00 94.25 191 VAL A C 1
ATOM 1583 O O . VAL A 1 191 ? 16.479 3.117 -11.233 1.00 94.25 191 VAL A O 1
ATOM 1586 N N . VAL A 1 192 ? 18.094 1.966 -10.164 1.00 93.12 192 VAL A N 1
ATOM 1587 C CA . VAL A 1 192 ? 19.213 2.707 -10.757 1.00 93.12 192 VAL A CA 1
ATOM 1588 C C . VAL A 1 192 ? 20.316 1.749 -11.182 1.00 93.12 192 VAL A C 1
ATOM 1590 O O . VAL A 1 192 ? 20.860 1.012 -10.368 1.00 93.12 192 VAL A O 1
ATOM 1593 N N . LEU A 1 193 ? 20.671 1.780 -12.459 1.00 91.06 193 LEU A N 1
ATOM 1594 C CA . LEU A 1 193 ? 21.801 1.059 -13.027 1.00 91.06 193 LEU A CA 1
ATOM 1595 C C . LEU A 1 193 ? 22.503 1.992 -14.023 1.00 91.06 193 LEU A C 1
ATOM 1597 O O . LEU A 1 193 ? 22.164 2.055 -15.210 1.00 91.06 193 LEU A O 1
ATOM 1601 N N . ALA A 1 194 ? 23.416 2.806 -13.489 1.00 87.75 194 ALA A N 1
ATOM 1602 C CA . ALA A 1 194 ? 23.991 3.956 -14.182 1.00 87.75 194 ALA A CA 1
ATOM 1603 C C . ALA A 1 194 ? 24.857 3.568 -15.384 1.00 87.75 194 ALA A C 1
ATOM 1605 O O . ALA A 1 194 ? 24.815 4.257 -16.395 1.00 87.75 194 ALA A O 1
ATOM 1606 N N . ASP A 1 195 ? 25.580 2.450 -15.322 1.00 85.56 195 ASP A N 1
ATOM 1607 C CA . ASP A 1 195 ? 26.384 1.894 -16.424 1.00 85.56 195 ASP A CA 1
ATOM 1608 C C . ASP A 1 195 ? 25.533 1.523 -17.655 1.00 85.56 195 ASP A C 1
ATOM 1610 O O . ASP A 1 195 ? 25.991 1.642 -18.797 1.00 85.56 195 ASP A O 1
ATOM 1614 N N . LYS A 1 196 ? 24.270 1.141 -17.437 1.00 85.88 196 LYS A N 1
ATOM 1615 C CA . LYS A 1 196 ? 23.256 0.900 -18.474 1.00 85.88 196 LYS A CA 1
ATOM 1616 C C . LYS A 1 196 ? 22.364 2.117 -18.734 1.00 85.88 196 LYS A C 1
ATOM 1618 O O . LYS A 1 196 ? 21.493 2.054 -19.595 1.00 85.88 196 LYS A O 1
ATOM 1623 N N . GLY A 1 197 ? 22.597 3.238 -18.048 1.00 87.81 197 GLY A N 1
ATOM 1624 C CA . GLY A 1 197 ? 21.821 4.472 -18.200 1.00 87.81 197 GLY A CA 1
ATOM 1625 C C . GLY A 1 197 ? 20.387 4.360 -17.678 1.00 87.81 197 GLY A C 1
ATOM 1626 O O . GLY A 1 197 ? 19.513 5.106 -18.118 1.00 87.81 197 GLY A O 1
ATOM 1627 N N . ILE A 1 198 ? 20.126 3.422 -16.767 1.00 90.00 198 ILE A N 1
ATOM 1628 C CA . ILE A 1 198 ? 18.804 3.184 -16.191 1.00 90.00 198 ILE A CA 1
ATOM 1629 C C . ILE A 1 198 ? 18.697 3.986 -14.896 1.00 90.00 198 ILE A C 1
ATOM 1631 O O . ILE A 1 198 ? 19.471 3.795 -13.964 1.00 90.00 198 ILE A O 1
ATOM 1635 N N . LYS A 1 199 ? 17.713 4.876 -14.839 1.00 91.31 199 LYS A N 1
ATOM 1636 C CA . LYS A 1 199 ? 17.192 5.481 -13.613 1.00 91.31 199 LYS A CA 1
ATOM 1637 C C . LYS A 1 199 ? 15.694 5.598 -13.820 1.00 91.31 199 LYS A C 1
ATOM 1639 O O . LYS A 1 199 ? 15.278 6.205 -14.811 1.00 91.31 199 LYS A O 1
ATOM 1644 N N . TYR A 1 200 ? 14.930 4.965 -12.946 1.00 91.06 200 TYR A N 1
ATOM 1645 C CA . TYR A 1 200 ? 13.479 4.974 -12.998 1.00 91.06 200 TYR A CA 1
ATOM 1646 C C . TYR A 1 200 ? 12.915 4.983 -11.582 1.00 91.06 200 TYR A C 1
ATOM 1648 O O . TYR A 1 200 ? 13.419 4.271 -10.714 1.00 91.06 200 TYR A O 1
ATOM 1656 N N . ASP A 1 201 ? 11.894 5.807 -11.400 1.00 90.50 201 ASP A N 1
ATOM 1657 C CA . ASP A 1 201 ? 11.105 5.951 -10.188 1.00 90.50 201 ASP A CA 1
ATOM 1658 C C . ASP A 1 201 ? 9.672 6.242 -10.638 1.00 90.50 201 ASP A C 1
ATOM 1660 O O . ASP A 1 201 ? 9.442 7.241 -11.326 1.00 90.50 201 ASP A O 1
ATOM 1664 N N . GLY A 1 202 ? 8.750 5.312 -10.410 1.00 92.06 202 GLY A N 1
ATOM 1665 C CA . GLY A 1 202 ? 7.410 5.399 -10.988 1.00 92.06 202 GLY A CA 1
ATOM 1666 C C . GLY A 1 202 ? 6.596 4.113 -10.885 1.00 92.06 202 GLY A C 1
ATOM 1667 O O . GLY A 1 202 ? 7.008 3.145 -10.239 1.00 92.06 202 GLY A O 1
ATOM 1668 N N . TRP A 1 203 ? 5.440 4.090 -11.550 1.00 93.62 203 TRP A N 1
ATOM 1669 C CA . TRP A 1 203 ? 4.545 2.932 -11.598 1.00 93.62 203 TRP A CA 1
ATOM 1670 C C . TRP A 1 203 ? 5.159 1.767 -12.377 1.00 93.62 203 TRP A C 1
ATOM 1672 O O . TRP A 1 203 ? 5.692 1.935 -13.469 1.00 93.62 203 TRP A O 1
ATOM 1682 N N . VAL A 1 204 ? 5.034 0.544 -11.863 1.00 94.88 204 VAL A N 1
ATOM 1683 C CA . VAL A 1 204 ? 5.598 -0.637 -12.544 1.00 94.88 204 VAL A CA 1
ATOM 1684 C C . VAL A 1 204 ? 4.979 -0.872 -13.923 1.00 94.88 204 VAL A C 1
ATOM 1686 O O . VAL A 1 204 ? 5.679 -1.295 -14.843 1.00 94.88 204 VAL A O 1
ATOM 1689 N N . GLU A 1 205 ? 3.692 -0.567 -14.082 1.00 93.06 205 GLU A N 1
ATOM 1690 C CA . GLU A 1 205 ? 2.976 -0.674 -15.359 1.00 93.06 205 GLU A CA 1
ATOM 1691 C C . GLU A 1 205 ? 3.520 0.268 -16.446 1.00 93.06 205 GLU A C 1
ATOM 1693 O O . GLU A 1 205 ? 3.440 -0.065 -17.626 1.00 93.06 205 GLU A O 1
ATOM 1698 N N . ASP A 1 206 ? 4.147 1.379 -16.049 1.00 93.19 206 ASP A N 1
ATOM 1699 C CA . ASP A 1 206 ? 4.711 2.388 -16.951 1.00 93.19 206 ASP A CA 1
ATOM 1700 C C . ASP A 1 206 ? 6.214 2.186 -17.210 1.00 93.19 206 ASP A C 1
ATOM 1702 O O . ASP A 1 206 ? 6.841 2.956 -17.948 1.00 93.19 206 ASP A O 1
ATOM 1706 N N . TYR A 1 207 ? 6.837 1.169 -16.605 1.00 93.50 207 TYR A N 1
ATOM 1707 C CA . TYR A 1 207 ? 8.242 0.877 -16.860 1.00 93.50 207 TYR A CA 1
ATOM 1708 C C . TYR A 1 207 ? 8.427 0.423 -18.324 1.00 93.50 207 TYR A C 1
ATOM 1710 O O . TYR A 1 207 ? 7.817 -0.570 -18.721 1.00 93.50 207 TYR A O 1
ATOM 1718 N N . PRO A 1 208 ? 9.307 1.051 -19.136 1.00 88.69 208 PRO A N 1
ATOM 1719 C CA . PRO A 1 208 ? 9.402 0.772 -20.578 1.00 88.69 208 PRO A CA 1
ATOM 1720 C C . PRO A 1 208 ? 9.702 -0.686 -20.974 1.00 88.69 208 PRO A C 1
ATOM 1722 O O . PRO A 1 208 ? 9.406 -1.085 -22.096 1.00 88.69 208 PRO A O 1
ATOM 1725 N N . GLY A 1 209 ? 10.303 -1.483 -20.082 1.00 88.81 209 GLY A N 1
ATOM 1726 C CA . GLY A 1 209 ? 10.553 -2.919 -20.292 1.00 88.81 209 GLY A CA 1
ATOM 1727 C C . GLY A 1 209 ? 9.529 -3.852 -19.627 1.00 88.81 209 GLY A C 1
ATOM 1728 O O . GLY A 1 209 ? 9.690 -5.074 -19.670 1.00 88.81 209 GLY A O 1
ATOM 1729 N N . GLY A 1 210 ? 8.512 -3.290 -18.972 1.00 92.19 210 GLY A N 1
ATOM 1730 C CA . GLY A 1 210 ? 7.547 -4.002 -18.142 1.00 92.19 210 GLY A CA 1
ATOM 1731 C C . GLY A 1 210 ? 8.165 -4.738 -16.948 1.00 92.19 210 GLY A C 1
ATOM 1732 O O . GLY A 1 210 ? 9.372 -4.698 -16.687 1.00 92.19 210 GLY A O 1
ATOM 1733 N N . ILE A 1 211 ? 7.320 -5.473 -16.224 1.00 92.31 211 ILE A N 1
ATOM 1734 C CA . ILE A 1 211 ? 7.732 -6.197 -15.016 1.00 92.31 211 ILE A CA 1
ATOM 1735 C C . ILE A 1 211 ? 8.789 -7.272 -15.289 1.00 92.31 211 ILE A C 1
ATOM 1737 O O . ILE A 1 211 ? 9.696 -7.464 -14.482 1.00 92.31 211 ILE A O 1
ATOM 1741 N N . LYS A 1 212 ? 8.753 -7.920 -16.460 1.00 93.31 212 LYS A N 1
ATOM 1742 C CA . LYS A 1 212 ? 9.736 -8.946 -16.837 1.00 93.31 212 LYS A CA 1
ATOM 1743 C C . LYS A 1 212 ? 11.162 -8.387 -16.872 1.00 93.31 212 LYS A C 1
ATOM 1745 O O . LYS A 1 212 ? 12.059 -9.004 -16.301 1.00 93.31 212 LYS A O 1
ATOM 1750 N N . ALA A 1 213 ? 11.363 -7.213 -17.474 1.00 94.62 213 ALA A N 1
ATOM 1751 C CA . ALA A 1 213 ? 12.675 -6.569 -17.504 1.00 94.62 213 ALA A CA 1
ATOM 1752 C C . ALA A 1 213 ? 13.156 -6.191 -16.093 1.00 94.62 213 ALA A C 1
ATOM 1754 O O . ALA A 1 213 ? 14.338 -6.335 -15.784 1.00 94.62 213 ALA A O 1
ATOM 1755 N N . LEU A 1 214 ? 12.248 -5.776 -15.203 1.00 95.56 214 LEU A N 1
ATOM 1756 C CA . LEU A 1 214 ? 12.585 -5.522 -13.800 1.00 95.56 214 LEU A CA 1
ATOM 1757 C C . LEU A 1 214 ? 13.010 -6.809 -13.071 1.00 95.56 214 LEU A C 1
ATOM 1759 O O . LEU A 1 214 ? 14.021 -6.803 -12.368 1.00 95.56 214 LEU A O 1
ATOM 1763 N N . ARG A 1 215 ? 12.323 -7.939 -13.293 1.00 93.75 215 ARG A N 1
ATOM 1764 C CA . ARG A 1 215 ? 12.722 -9.249 -12.736 1.00 93.75 215 ARG A CA 1
ATOM 1765 C C . ARG A 1 215 ? 14.080 -9.720 -13.265 1.00 93.75 215 ARG A C 1
ATOM 1767 O O . ARG A 1 215 ? 14.857 -10.325 -12.527 1.00 93.75 215 ARG A O 1
ATOM 1774 N N . GLU A 1 216 ? 14.389 -9.456 -14.530 1.00 94.44 216 GLU A N 1
ATOM 1775 C CA . GLU A 1 216 ? 15.712 -9.730 -15.106 1.00 94.44 216 GLU A CA 1
ATOM 1776 C C . GLU A 1 216 ? 16.797 -8.851 -14.474 1.00 94.44 216 GLU A C 1
ATOM 1778 O O . GLU A 1 216 ? 17.869 -9.358 -14.133 1.00 94.44 216 GLU A O 1
ATOM 1783 N N . LEU A 1 217 ? 16.504 -7.569 -14.231 1.00 94.38 217 LEU A N 1
ATOM 1784 C CA . LEU A 1 217 ? 17.397 -6.686 -13.484 1.00 94.38 217 LEU A CA 1
ATOM 1785 C C . LEU A 1 217 ? 17.646 -7.227 -12.074 1.00 94.38 217 LEU A C 1
ATOM 1787 O O . LEU A 1 217 ? 18.801 -7.358 -11.689 1.00 94.38 217 LEU A O 1
ATOM 1791 N N . GLU A 1 218 ? 16.622 -7.625 -11.317 1.00 93.50 218 GLU A N 1
ATOM 1792 C CA . GLU A 1 218 ? 16.820 -8.233 -9.990 1.00 93.50 218 GLU A CA 1
ATOM 1793 C C . GLU A 1 218 ? 17.770 -9.435 -10.013 1.00 93.50 218 GLU A C 1
ATOM 1795 O O . GLU A 1 218 ? 18.631 -9.559 -9.139 1.00 93.50 218 GLU A O 1
ATOM 1800 N N . LYS A 1 219 ? 17.623 -10.327 -11.003 1.00 94.19 219 LYS A N 1
ATOM 1801 C CA . LYS A 1 219 ? 18.519 -11.480 -11.182 1.00 94.19 219 LYS A CA 1
ATOM 1802 C C . LYS A 1 219 ? 19.947 -11.024 -11.461 1.00 94.19 219 LYS A C 1
ATOM 1804 O O . LYS A 1 219 ? 20.873 -11.533 -10.834 1.00 94.19 219 LYS A O 1
ATOM 1809 N N . TYR A 1 220 ? 20.116 -10.036 -12.338 1.00 93.75 220 TYR A N 1
ATOM 1810 C CA . TYR A 1 220 ? 21.415 -9.428 -12.612 1.00 93.75 220 TYR A CA 1
ATOM 1811 C C . TYR A 1 220 ? 22.051 -8.862 -11.334 1.00 93.75 220 TYR A C 1
ATOM 1813 O O . TYR A 1 220 ? 23.169 -9.240 -10.996 1.00 93.75 220 TYR A O 1
ATOM 1821 N N . PHE A 1 221 ? 21.323 -8.048 -10.564 1.00 92.56 221 PHE A N 1
ATOM 1822 C CA . PHE A 1 221 ? 21.804 -7.480 -9.299 1.00 92.56 221 PHE A CA 1
ATOM 1823 C C . PHE A 1 221 ? 22.214 -8.547 -8.270 1.00 92.56 221 PHE A C 1
ATOM 1825 O O . PHE A 1 221 ? 23.174 -8.340 -7.533 1.00 92.56 221 PHE A O 1
ATOM 1832 N N . LYS A 1 222 ? 21.513 -9.687 -8.220 1.00 91.88 222 LYS A N 1
ATOM 1833 C CA . LYS A 1 222 ? 21.873 -10.827 -7.357 1.00 91.88 222 LYS A CA 1
ATOM 1834 C C . LYS A 1 222 ? 23.126 -11.567 -7.832 1.00 91.88 222 LYS A C 1
ATOM 1836 O O . LYS A 1 222 ? 23.809 -12.140 -7.001 1.00 91.88 222 LYS A O 1
ATOM 1841 N N . SER A 1 223 ? 23.406 -11.570 -9.136 1.00 91.25 223 SER A N 1
ATOM 1842 C CA . SER A 1 223 ? 24.552 -12.282 -9.724 1.00 91.25 223 SER A CA 1
ATOM 1843 C C . SER A 1 223 ? 25.892 -11.551 -9.598 1.00 91.25 223 SER A C 1
ATOM 1845 O O . SER A 1 223 ? 26.936 -12.170 -9.762 1.00 91.25 223 SER A O 1
ATOM 1847 N N . VAL A 1 224 ? 25.863 -10.241 -9.339 1.00 86.19 224 VAL A N 1
ATOM 1848 C CA . VAL A 1 224 ? 27.060 -9.387 -9.222 1.00 86.19 224 VAL A CA 1
ATOM 1849 C C . VAL A 1 224 ? 27.412 -9.039 -7.766 1.00 86.19 224 VAL A C 1
ATOM 1851 O O . VAL A 1 224 ? 28.290 -8.212 -7.534 1.00 86.19 224 VAL A O 1
ATOM 1854 N N . LYS A 1 225 ? 26.705 -9.640 -6.802 1.00 62.97 225 LYS A N 1
ATOM 1855 C CA . LYS A 1 225 ? 27.005 -9.612 -5.364 1.00 62.97 225 LYS A CA 1
ATOM 1856 C C . LYS A 1 225 ? 27.749 -10.878 -4.971 1.00 62.97 225 LYS A C 1
ATOM 1858 O O . LYS A 1 225 ? 28.628 -10.755 -4.095 1.00 62.97 225 LYS A O 1
#

Secondary structure (DSSP, 8-state):
-HHHHHHHHHHHHHHHHHHHHHHHHHHHHHHTS--EEEEEEEEEEEEEEETTEEE-TT--HHHHHT--GGGTTHHHHHHHHHHSEEEEETTEEEESSSS--EEEE-S-EEEEETTEEEEE-GGG-EEEEEE-TTS-EEEEEE---SS-GGGSS--EEEEE--EEEEE-TT--EEEEEEEPPPEEEEEEEEEEEGGGTEEEEEEGGG-TTHHHHHHHHHHHHHHT-

Radius of gyration: 23.36 Å; chains: 1; bounding box: 55×36×81 Å

Foldseek 3Di:
DVVVVVVVVVVVVVVCVVVVPLVVLLVVLVVVPDAFDAKDKAKAFQAFADPNDGDQPPDDNCLSQVPDVVSGCVSQVVLCVVVQKHDPGPFKMWGVDQAAKDKDFDDWKWKAFPNDIDTHGPVQFDWDWDADPVRGITIMTGHDDPDHVSPDLTFKMKMFRFWMFIAHPVRHTPRHIDGRGITIIGMWIAGHNSVRSDGDTGGQCPDPVHPVVSVVSNVVSVVVD

pLDDT: mean 86.77, std 11.65, range [47.66, 98.25]

Organism: Fusobacterium nucleatum (NCBI:txid851)

Sequence (225 aa):
MKSKIKYLIFFLISILLLNSCSTLRKIYIGLGGTTFVPPRYEALIYGIVENDKVNRMGLSKIYVDKMYEINMHKMEHIIGEKYKIRFNSPTEIETYTEQSYCIKFYDDFKMTINGKEYTIPKEKIEEKENKWNDGSITVKYKWLVPVNILKTDDNEYILDIGEIEIVDKTGKIIKPKEKIPTLLFKKTVYVVLADKGIKYDGWVEDYPGGIKALRELEKYFKSVK